Protein AF-A0A7S1QI92-F1 (afdb_monomer_lite)

pLDDT: mean 81.13, std 19.18, range [31.44, 97.94]

Radius of gyration: 25.74 Å; chains: 1; bounding box: 55×40×103 Å

Foldseek 3Di:
DDDDDDDDDDPDPDDQAFEEEEEQCPLPPPQQVCQLQVHAYAYEALDDDDNCPDPVNVVLLVLLVDPPDPSNVVSPVNDDPVCSNPPDGHHYHNDHQALDQADPVPHDPVVNVSSLRGQEYEYEENAVCQVRSLSNCLVNVHHYYYDYDYQPLVVPVVQKDFDDPVNVVVVCPPPPDDDDDDDDDDDDPPDPPDGDIDGQDDPVSVVRSSVVPDPDPPPSPPD

Organism: Neobodo designis (NCBI:txid312471)

Secondary structure (DSSP, 8-state):
-PPPPPPPPPPPPPPPPPPEEEET-TTTTTHHHHHHTT--EEEE-SS---GGGSHHHHHHHHHHT-TTSHHHHHHHHHS-GGGTTS----EEE-S---S-SS--TT--HHHHHHHHH-SEEEESS-TTTHHHHHHHHHHHT--EEE------TTT-TT-EEEPPTTTTTTSGGG--S--------------PPPPPEEE--SHHHHHHHHHTTSPPTT-----

Structure (mmCIF, N/CA/C/O backbone):
data_AF-A0A7S1QI92-F1
#
_entry.id   AF-A0A7S1QI92-F1
#
loop_
_atom_site.group_PDB
_atom_site.id
_atom_site.type_symbol
_atom_site.label_atom_id
_atom_site.label_alt_id
_atom_site.label_comp_id
_atom_site.label_asym_id
_atom_site.label_entity_id
_atom_site.label_seq_id
_atom_site.pdbx_PDB_ins_code
_atom_site.Cartn_x
_atom_site.Cartn_y
_atom_site.Cartn_z
_atom_site.occupancy
_atom_site.B_iso_or_equiv
_atom_site.auth_seq_id
_atom_site.auth_comp_id
_atom_site.auth_asym_id
_atom_site.auth_atom_id
_atom_site.pdbx_PDB_model_num
ATOM 1 N N . ARG A 1 1 ? -27.424 -24.484 -51.554 1.00 47.75 1 ARG A N 1
ATOM 2 C CA . ARG A 1 1 ? -27.417 -23.511 -50.436 1.00 47.75 1 ARG A CA 1
ATOM 3 C C . ARG A 1 1 ? -26.522 -24.098 -49.354 1.00 47.75 1 ARG A C 1
ATOM 5 O O . ARG A 1 1 ? -26.954 -25.034 -48.700 1.00 47.75 1 ARG A O 1
ATOM 12 N N . SER A 1 2 ? -25.271 -23.648 -49.260 1.00 45.84 2 SER A N 1
ATOM 13 C CA . SER A 1 2 ? -24.341 -24.097 -48.214 1.00 45.84 2 SER A CA 1
ATOM 14 C C . SER A 1 2 ? -24.576 -23.277 -46.949 1.00 45.84 2 SER A C 1
ATOM 16 O O . SER A 1 2 ? -24.688 -22.055 -47.032 1.00 45.84 2 SER A O 1
ATOM 18 N N . ALA A 1 3 ? -24.706 -23.950 -45.808 1.00 43.06 3 ALA A N 1
ATOM 19 C CA . ALA A 1 3 ? -24.794 -23.311 -44.500 1.00 43.06 3 ALA A CA 1
ATOM 20 C C . ALA A 1 3 ? -23.437 -22.687 -44.116 1.00 43.06 3 ALA A C 1
ATOM 22 O O . ALA A 1 3 ? -22.400 -23.238 -44.498 1.00 43.06 3 ALA A O 1
ATOM 23 N N . PRO A 1 4 ? -23.409 -21.562 -43.378 1.00 49.53 4 PRO A N 1
ATOM 24 C CA . PRO A 1 4 ? -22.160 -20.995 -42.893 1.00 49.53 4 PRO A CA 1
ATOM 25 C C . PRO A 1 4 ? -21.596 -21.855 -41.754 1.00 49.53 4 PRO A C 1
ATOM 27 O O . PRO A 1 4 ? -22.329 -22.311 -40.876 1.00 49.53 4 PRO A O 1
ATOM 30 N N . ALA A 1 5 ? -20.282 -22.078 -41.791 1.00 48.81 5 ALA A N 1
ATOM 31 C CA . ALA A 1 5 ? -19.542 -22.762 -40.742 1.00 48.81 5 ALA A CA 1
ATOM 32 C C . ALA A 1 5 ? -19.624 -21.963 -39.431 1.00 48.81 5 ALA A C 1
ATOM 34 O O . ALA A 1 5 ? -19.387 -20.754 -39.417 1.00 48.81 5 ALA A O 1
ATOM 35 N N . ALA A 1 6 ? -19.968 -22.647 -38.340 1.00 48.34 6 ALA A N 1
ATOM 36 C CA . ALA A 1 6 ? -19.979 -22.072 -37.004 1.00 48.34 6 ALA A CA 1
ATOM 37 C C . ALA A 1 6 ? -18.562 -21.612 -36.625 1.00 48.34 6 ALA A C 1
ATOM 39 O O . ALA A 1 6 ? -17.611 -22.393 -36.683 1.00 48.34 6 ALA A O 1
ATOM 40 N N . ALA A 1 7 ? -18.432 -20.337 -36.257 1.00 47.47 7 ALA A N 1
ATOM 41 C CA . ALA A 1 7 ? -17.199 -19.783 -35.721 1.00 47.47 7 ALA A CA 1
ATOM 42 C C . ALA A 1 7 ? -16.840 -20.507 -34.415 1.00 47.47 7 ALA A C 1
ATOM 44 O O . ALA A 1 7 ? -17.678 -20.643 -33.521 1.00 47.47 7 ALA A O 1
ATOM 45 N N . ALA A 1 8 ? -15.599 -20.985 -34.324 1.00 44.69 8 ALA A N 1
ATOM 46 C CA . ALA A 1 8 ? -15.059 -21.552 -33.097 1.00 44.69 8 ALA A CA 1
ATOM 47 C C . ALA A 1 8 ? -15.120 -20.508 -31.961 1.00 44.69 8 ALA A C 1
ATOM 49 O O . ALA A 1 8 ? -14.908 -19.320 -32.227 1.00 44.69 8 ALA A O 1
ATOM 50 N N . PRO A 1 9 ? -15.403 -20.915 -30.710 1.00 49.03 9 PRO A N 1
ATOM 51 C CA . PRO A 1 9 ? -15.434 -19.989 -29.587 1.00 49.03 9 PRO A CA 1
ATOM 52 C C . PRO A 1 9 ? -14.055 -19.343 -29.416 1.00 49.03 9 PRO A C 1
ATOM 54 O O . PRO A 1 9 ? -13.037 -20.036 -29.360 1.00 49.03 9 PRO A O 1
ATOM 57 N N . ALA A 1 10 ? -14.031 -18.009 -29.363 1.00 53.22 10 ALA A N 1
ATOM 58 C CA . ALA A 1 10 ? -12.833 -17.240 -29.066 1.00 53.22 10 ALA A CA 1
ATOM 59 C C . ALA A 1 10 ? -12.237 -17.732 -27.739 1.00 53.22 10 ALA A C 1
ATOM 61 O O . ALA A 1 10 ? -12.941 -17.815 -26.733 1.00 53.22 10 ALA A O 1
ATOM 62 N N . ALA A 1 11 ? -10.955 -18.094 -27.759 1.00 47.75 11 ALA A N 1
ATOM 63 C CA . ALA A 1 11 ? -10.231 -18.503 -26.567 1.00 47.75 11 ALA A CA 1
ATOM 64 C C . ALA A 1 11 ? -10.343 -17.405 -25.499 1.00 47.75 11 ALA A C 1
ATOM 66 O O . ALA A 1 11 ? -10.060 -16.239 -25.778 1.00 47.75 11 ALA A O 1
ATOM 67 N N . THR A 1 12 ? -10.768 -17.777 -24.291 1.00 43.66 12 THR A N 1
ATOM 68 C CA . THR A 1 12 ? -10.791 -16.879 -23.136 1.00 43.66 12 THR A CA 1
ATOM 69 C C . THR A 1 12 ? -9.396 -16.266 -22.968 1.00 43.66 12 THR A C 1
ATOM 71 O O . THR A 1 12 ? -8.421 -17.026 -22.924 1.00 43.66 12 THR A O 1
ATOM 74 N N . PRO A 1 13 ? -9.257 -14.928 -22.911 1.00 48.22 13 PRO A N 1
ATOM 75 C CA . PRO A 1 13 ? -7.958 -14.309 -22.688 1.00 48.22 13 PRO A CA 1
ATOM 76 C C . PRO A 1 13 ? -7.377 -14.802 -21.353 1.00 48.22 13 PRO A C 1
ATOM 78 O O . PRO A 1 13 ? -8.141 -15.087 -20.425 1.00 48.22 13 PRO A O 1
ATOM 81 N N . PRO A 1 14 ? -6.043 -14.934 -21.238 1.00 52.72 14 PRO A N 1
ATOM 82 C CA . PRO A 1 14 ? -5.426 -15.316 -19.976 1.00 52.72 14 PRO A CA 1
ATOM 83 C C . PRO A 1 14 ? -5.842 -14.324 -18.877 1.00 52.72 14 PRO A C 1
ATOM 85 O O . PRO A 1 14 ? -5.990 -13.133 -19.166 1.00 52.72 14 PRO A O 1
ATOM 88 N N . PRO A 1 15 ? -6.041 -14.788 -17.630 1.00 59.16 15 PRO A N 1
ATOM 89 C CA . PRO A 1 15 ? -6.427 -13.902 -16.541 1.00 59.16 15 PRO A CA 1
ATOM 90 C C . PRO A 1 15 ? -5.359 -12.819 -16.360 1.00 59.16 15 PRO A C 1
ATOM 92 O O . PRO A 1 15 ? -4.163 -13.115 -16.299 1.00 59.16 15 PRO A O 1
ATOM 95 N N . SER A 1 16 ? -5.788 -11.560 -16.294 1.00 78.62 16 SER A N 1
ATOM 96 C CA . SER A 1 16 ? -4.906 -10.451 -15.938 1.00 78.62 16 SER A CA 1
ATOM 97 C C . SER A 1 16 ? -4.378 -10.651 -14.517 1.00 78.62 16 SER A C 1
ATOM 99 O O . SER A 1 16 ? -5.115 -11.084 -13.632 1.00 78.62 16 SER A O 1
ATOM 101 N N . LEU A 1 17 ? -3.098 -10.341 -14.292 1.00 87.25 17 LEU A N 1
ATOM 102 C CA . LEU A 1 17 ? -2.527 -10.323 -12.943 1.00 87.25 17 LEU A CA 1
ATOM 103 C C . LEU A 1 17 ? -3.268 -9.300 -12.062 1.00 87.25 17 LEU A C 1
ATOM 105 O O . LEU A 1 17 ? -3.681 -8.263 -12.589 1.00 87.25 17 LEU A O 1
ATOM 109 N N . PRO A 1 18 ? -3.403 -9.558 -10.747 1.00 93.06 18 PRO A N 1
ATOM 110 C CA . PRO A 1 18 ? -4.126 -8.667 -9.847 1.00 93.06 18 PRO A CA 1
ATOM 111 C C . PRO A 1 18 ? -3.450 -7.296 -9.757 1.00 93.06 18 PRO A C 1
ATOM 113 O O . PRO A 1 18 ? -2.224 -7.209 -9.646 1.00 93.06 18 PRO A O 1
ATOM 116 N N . TYR A 1 19 ? -4.243 -6.228 -9.765 1.00 96.56 19 TYR A N 1
ATOM 117 C CA . TYR A 1 19 ? -3.777 -4.870 -9.518 1.00 96.56 19 TYR A CA 1
ATOM 118 C C . TYR A 1 19 ? -3.623 -4.614 -8.020 1.00 96.56 19 TYR A C 1
ATOM 120 O O . TYR A 1 19 ? -4.596 -4.645 -7.263 1.00 96.56 19 TYR A O 1
ATOM 128 N N . VAL A 1 20 ? -2.396 -4.315 -7.595 1.00 97.94 20 VAL A N 1
ATOM 129 C CA . VAL A 1 20 ? -2.065 -4.053 -6.190 1.00 97.94 20 VAL A CA 1
ATOM 130 C C . VAL A 1 20 ? -2.016 -2.551 -5.920 1.00 97.94 20 VAL A C 1
ATOM 132 O O . VAL A 1 20 ? -1.343 -1.800 -6.626 1.00 97.94 20 VAL A O 1
ATOM 135 N N . LEU A 1 21 ? -2.701 -2.106 -4.871 1.00 97.81 21 LEU A N 1
ATOM 136 C CA . LEU A 1 21 ? -2.607 -0.737 -4.373 1.00 97.81 21 LEU A CA 1
ATOM 137 C C . LEU A 1 21 ? -1.736 -0.710 -3.107 1.00 97.81 21 LEU A C 1
ATOM 139 O O . LEU A 1 21 ? -2.162 -1.174 -2.052 1.00 97.81 21 LEU A O 1
ATOM 143 N N . ASP A 1 22 ? -0.512 -0.199 -3.231 1.00 97.38 22 ASP A N 1
ATOM 144 C CA . ASP A 1 22 ? 0.498 -0.074 -2.173 1.00 97.38 22 ASP A CA 1
ATOM 145 C C . ASP A 1 22 ? 0.341 1.271 -1.446 1.00 97.38 22 ASP A C 1
ATOM 147 O O . ASP A 1 22 ? 0.794 2.327 -1.898 1.00 97.38 22 ASP A O 1
ATOM 151 N N . VAL A 1 23 ? -0.370 1.247 -0.324 1.00 96.81 23 VAL A N 1
ATOM 152 C CA . VAL A 1 23 ? -0.691 2.431 0.472 1.00 96.81 23 VAL A CA 1
ATOM 153 C C . VAL A 1 23 ? 0.436 2.731 1.457 1.00 96.81 23 VAL A C 1
ATOM 155 O O . VAL A 1 23 ? 0.916 1.850 2.171 1.00 96.81 23 VAL A O 1
ATOM 158 N N . ALA A 1 24 ? 0.822 4.007 1.521 1.00 95.06 24 ALA A N 1
ATOM 159 C CA . ALA A 1 24 ? 2.032 4.493 2.181 1.00 95.06 24 ALA A CA 1
ATOM 160 C C . ALA A 1 24 ? 3.318 3.848 1.619 1.00 95.06 24 ALA A C 1
ATOM 162 O O . ALA A 1 24 ? 4.296 3.641 2.340 1.00 95.06 24 ALA A O 1
ATOM 163 N N . GLY A 1 25 ? 3.319 3.534 0.317 1.00 94.38 25 GLY A N 1
ATOM 164 C CA . GLY A 1 25 ? 4.424 2.838 -0.355 1.00 94.38 25 GLY A CA 1
ATOM 165 C C . GLY A 1 25 ? 5.717 3.657 -0.471 1.00 94.38 25 GLY A C 1
ATOM 166 O O . GLY A 1 25 ? 6.793 3.104 -0.722 1.00 94.38 25 GLY A O 1
ATOM 167 N N . GLY A 1 26 ? 5.655 4.977 -0.261 1.00 93.69 26 GLY A N 1
ATOM 168 C CA . GLY A 1 26 ? 6.809 5.869 -0.195 1.00 93.69 26 GLY A CA 1
ATOM 169 C C . GLY A 1 26 ? 7.768 5.735 -1.373 1.00 93.69 26 GLY A C 1
ATOM 170 O O . GLY A 1 26 ? 7.439 6.028 -2.517 1.00 93.69 26 GLY A O 1
ATOM 171 N N . LYS A 1 27 ? 8.994 5.286 -1.085 1.00 94.88 27 LYS A N 1
ATOM 172 C CA . LYS A 1 27 ? 10.062 5.110 -2.084 1.00 94.88 27 LYS A CA 1
ATOM 173 C C . LYS A 1 27 ? 9.942 3.819 -2.912 1.00 94.88 27 LYS A C 1
ATOM 175 O O . LYS A 1 27 ? 10.862 3.512 -3.668 1.00 94.88 27 LYS A O 1
ATOM 180 N N . GLY A 1 28 ? 8.853 3.067 -2.756 1.00 94.88 28 GLY A N 1
ATOM 181 C CA . GLY A 1 28 ? 8.521 1.907 -3.579 1.00 94.88 28 GLY A CA 1
ATOM 182 C C . GLY A 1 28 ? 9.233 0.611 -3.201 1.00 94.88 28 GLY A C 1
ATOM 183 O O . GLY A 1 28 ? 9.472 -0.208 -4.082 1.00 94.88 28 GLY A O 1
ATOM 184 N N . ASP A 1 29 ? 9.554 0.391 -1.922 1.00 94.69 29 ASP A N 1
ATOM 185 C CA . ASP A 1 29 ? 10.181 -0.866 -1.468 1.00 94.69 29 ASP A CA 1
ATOM 186 C C . ASP A 1 29 ? 9.300 -2.106 -1.737 1.00 94.69 29 ASP A C 1
ATOM 188 O O . ASP A 1 29 ? 9.829 -3.210 -1.851 1.00 94.69 29 ASP A O 1
ATOM 192 N N . VAL A 1 30 ? 7.980 -1.926 -1.881 1.00 95.50 30 VAL A N 1
ATOM 193 C CA . VAL A 1 30 ? 7.021 -2.973 -2.274 1.00 95.50 30 VAL A CA 1
ATOM 194 C C . VAL A 1 30 ? 6.576 -2.791 -3.726 1.00 95.50 30 VAL A C 1
ATOM 196 O O . VAL A 1 30 ? 6.717 -3.717 -4.530 1.00 95.50 30 VAL A O 1
ATOM 199 N N . GLY A 1 31 ? 6.107 -1.593 -4.095 1.00 96.00 31 GLY A N 1
ATOM 200 C CA . GLY A 1 31 ? 5.627 -1.326 -5.451 1.00 96.00 31 GLY A CA 1
ATOM 201 C C . GLY A 1 31 ? 6.641 -1.614 -6.567 1.00 96.00 31 GLY A C 1
ATOM 202 O O . GLY A 1 31 ? 6.279 -2.226 -7.572 1.00 96.00 31 GLY A O 1
ATOM 203 N N . ILE A 1 32 ? 7.920 -1.240 -6.414 1.00 96.19 32 ILE A N 1
ATOM 204 C CA . ILE A 1 32 ? 8.938 -1.482 -7.456 1.00 96.19 32 ILE A CA 1
ATOM 205 C C . ILE A 1 32 ? 9.161 -2.989 -7.670 1.00 96.19 32 ILE A C 1
ATOM 207 O O . ILE A 1 32 ? 9.037 -3.434 -8.814 1.00 96.19 32 ILE A O 1
ATOM 211 N N . PRO A 1 33 ? 9.440 -3.811 -6.635 1.00 94.50 33 PRO A N 1
ATOM 212 C CA . PRO A 1 33 ? 9.549 -5.259 -6.813 1.00 94.50 33 PRO A CA 1
ATOM 213 C C . PRO A 1 33 ? 8.323 -5.918 -7.454 1.00 94.50 33 PRO A C 1
ATOM 215 O O . PRO A 1 33 ? 8.499 -6.815 -8.278 1.00 94.50 33 PRO A O 1
ATOM 218 N N . LEU A 1 34 ? 7.102 -5.470 -7.131 1.00 94.69 34 LEU A N 1
ATOM 219 C CA . LEU A 1 34 ? 5.877 -5.976 -7.763 1.00 94.69 34 LEU A CA 1
ATOM 220 C C . LEU A 1 34 ? 5.870 -5.698 -9.268 1.00 94.69 34 LEU A C 1
ATOM 222 O O . LEU A 1 34 ? 5.674 -6.617 -10.065 1.00 94.69 34 LEU A O 1
ATOM 226 N N . ARG A 1 35 ? 6.184 -4.462 -9.672 1.00 94.06 35 ARG A N 1
ATOM 227 C CA . ARG A 1 35 ? 6.289 -4.096 -11.093 1.00 94.06 35 ARG A CA 1
ATOM 228 C C . ARG A 1 35 ? 7.384 -4.875 -11.806 1.00 94.06 35 ARG A C 1
ATOM 230 O O . ARG A 1 35 ? 7.173 -5.325 -12.929 1.00 94.06 35 ARG A O 1
ATOM 237 N N . MET A 1 36 ? 8.518 -5.098 -11.142 1.00 91.19 36 MET A N 1
ATOM 238 C CA . MET A 1 36 ? 9.600 -5.927 -11.673 1.00 91.19 36 MET A CA 1
ATOM 239 C C . MET A 1 36 ? 9.221 -7.402 -11.841 1.00 91.19 36 MET A C 1
ATOM 241 O O . MET A 1 36 ? 9.838 -8.098 -12.641 1.00 91.19 36 MET A O 1
ATOM 245 N N . ALA A 1 37 ? 8.230 -7.882 -11.091 1.00 90.50 37 ALA A N 1
ATOM 246 C CA . ALA A 1 37 ? 7.663 -9.219 -11.227 1.00 90.50 37 ALA A CA 1
ATOM 247 C C . ALA A 1 37 ? 6.497 -9.278 -12.235 1.00 90.50 37 ALA A C 1
ATOM 249 O O . ALA A 1 37 ? 5.858 -10.319 -12.366 1.00 90.50 37 ALA A O 1
ATOM 250 N N . GLY A 1 38 ? 6.197 -8.174 -12.929 1.00 91.00 38 GLY A N 1
ATOM 251 C CA . GLY A 1 38 ? 5.089 -8.076 -13.880 1.00 91.00 38 GLY A CA 1
ATOM 252 C C . GLY A 1 38 ? 3.724 -7.811 -13.239 1.00 91.00 38 GLY A C 1
ATOM 253 O O . GLY A 1 38 ? 2.748 -7.638 -13.963 1.00 91.00 38 GLY A O 1
ATOM 254 N N . VAL A 1 39 ? 3.639 -7.714 -11.909 1.00 93.50 39 VAL A N 1
ATOM 255 C CA . VAL A 1 39 ? 2.388 -7.408 -11.206 1.00 93.50 39 VAL A CA 1
ATOM 256 C C . VAL A 1 39 ? 2.086 -5.913 -11.365 1.00 93.50 39 VAL A C 1
ATOM 258 O O . VAL A 1 39 ? 2.960 -5.081 -11.093 1.00 93.50 39 VAL A O 1
ATOM 261 N N . PRO A 1 40 ? 0.897 -5.526 -11.853 1.00 95.38 40 PRO A N 1
ATOM 262 C CA . PRO A 1 40 ? 0.521 -4.123 -11.946 1.00 95.38 40 PRO A CA 1
ATOM 263 C C . PRO A 1 40 ? 0.297 -3.546 -10.543 1.00 95.38 40 PRO A C 1
ATOM 265 O O . PRO A 1 40 ? -0.295 -4.184 -9.675 1.00 95.38 40 PRO A O 1
ATOM 268 N N . CYS A 1 41 ? 0.830 -2.349 -10.302 1.00 96.88 41 CYS A N 1
ATOM 269 C CA . CYS A 1 41 ? 0.865 -1.760 -8.970 1.00 96.88 41 CYS A CA 1
ATOM 270 C C . CYS A 1 41 ? 0.780 -0.237 -9.037 1.00 96.88 41 CYS A C 1
ATOM 272 O O . CYS A 1 41 ? 1.426 0.375 -9.891 1.00 96.88 41 CYS A O 1
ATOM 274 N N . GLY A 1 42 ? 0.058 0.353 -8.088 1.00 97.06 42 GLY A N 1
ATOM 275 C CA . GLY A 1 42 ? 0.072 1.786 -7.812 1.00 97.06 42 GLY A CA 1
ATOM 276 C C . GLY A 1 42 ? 0.477 2.074 -6.370 1.00 97.06 42 GLY A C 1
ATOM 277 O O . GLY A 1 42 ? 0.142 1.294 -5.487 1.00 97.06 42 GLY A O 1
ATOM 278 N N . ILE A 1 43 ? 1.187 3.175 -6.136 1.00 97.31 43 ILE A N 1
ATOM 279 C CA . ILE A 1 43 ? 1.587 3.665 -4.814 1.00 97.31 43 ILE A CA 1
ATOM 280 C C . ILE A 1 43 ? 0.715 4.858 -4.446 1.00 97.31 43 ILE A C 1
ATOM 282 O O . ILE A 1 43 ? 0.653 5.818 -5.208 1.00 97.31 43 ILE A O 1
ATOM 286 N N . VAL A 1 44 ? 0.099 4.823 -3.265 1.00 95.88 44 VAL A N 1
ATOM 287 C CA . VAL A 1 44 ? -0.603 5.978 -2.687 1.00 95.88 44 VAL A CA 1
ATOM 288 C C . VAL A 1 44 ? 0.205 6.501 -1.510 1.00 95.88 44 VAL A C 1
ATOM 290 O O . VAL A 1 44 ? 0.310 5.823 -0.490 1.00 95.88 44 VAL A O 1
ATOM 293 N N . ASP A 1 45 ? 0.807 7.678 -1.637 1.00 94.31 45 ASP A N 1
ATOM 294 C CA . ASP A 1 45 ? 1.579 8.307 -0.561 1.00 94.31 45 ASP A CA 1
ATOM 295 C C . ASP A 1 45 ? 1.579 9.829 -0.760 1.00 94.31 45 ASP A C 1
ATOM 297 O O . ASP A 1 45 ? 1.980 10.287 -1.828 1.00 94.31 45 ASP A O 1
ATOM 301 N N . PRO A 1 46 ? 1.201 10.641 0.244 1.00 92.25 46 PRO A N 1
ATOM 302 C CA . PRO A 1 46 ? 1.182 12.099 0.108 1.00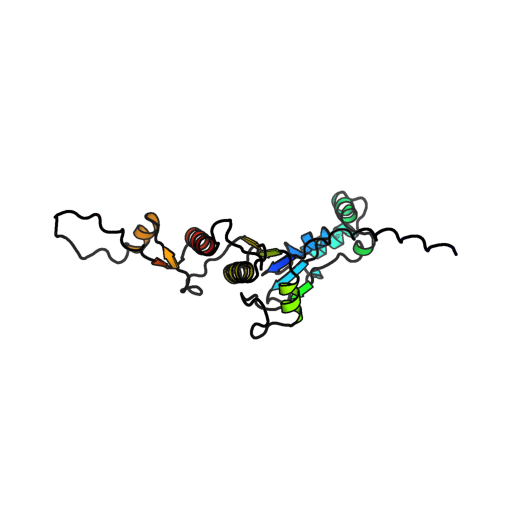 92.25 46 PRO A CA 1
ATOM 303 C C . PRO A 1 46 ? 2.578 12.700 -0.127 1.00 92.25 46 PRO A C 1
ATOM 305 O O . PRO A 1 46 ? 2.707 13.864 -0.511 1.00 92.25 46 PRO A O 1
ATOM 308 N N . ARG A 1 47 ? 3.654 11.941 0.124 1.00 89.56 47 ARG A N 1
ATOM 309 C CA . ARG A 1 47 ? 5.018 12.382 -0.159 1.00 89.56 47 ARG A CA 1
ATOM 310 C C . ARG A 1 47 ? 5.324 12.187 -1.635 1.00 89.56 47 ARG A C 1
ATOM 312 O O . ARG A 1 47 ? 5.396 11.069 -2.139 1.00 89.56 47 ARG A O 1
ATOM 319 N N . VAL A 1 48 ? 5.645 13.289 -2.299 1.00 82.12 48 VAL A N 1
ATOM 320 C CA . VAL A 1 48 ? 6.158 13.253 -3.668 1.00 82.12 48 VAL A CA 1
ATOM 321 C C . VAL A 1 48 ? 7.594 12.725 -3.652 1.00 82.12 48 VAL A C 1
ATOM 323 O O . VAL A 1 48 ? 8.515 13.397 -3.185 1.00 82.12 48 VAL A O 1
ATOM 326 N N . VAL A 1 49 ? 7.786 11.508 -4.164 1.00 89.19 49 VAL A N 1
ATOM 327 C CA . VAL A 1 49 ? 9.098 10.866 -4.308 1.00 89.19 49 VAL A CA 1
ATOM 328 C C . VAL A 1 49 ? 9.351 10.559 -5.779 1.00 89.19 49 VAL A C 1
ATOM 330 O O . VAL A 1 49 ? 8.578 9.847 -6.414 1.00 89.19 49 VAL A O 1
ATOM 333 N N . ASP A 1 50 ? 10.477 11.034 -6.316 1.00 93.62 50 ASP A N 1
ATOM 334 C CA . ASP A 1 50 ? 10.971 10.538 -7.600 1.00 93.62 50 ASP A CA 1
ATOM 335 C C . ASP A 1 50 ? 11.526 9.118 -7.415 1.00 93.62 50 ASP A C 1
ATOM 337 O O . ASP A 1 50 ? 12.645 8.916 -6.926 1.00 93.62 50 ASP A O 1
ATOM 341 N N . LEU A 1 51 ? 10.733 8.123 -7.819 1.00 94.69 51 LEU A N 1
ATOM 342 C CA . LEU A 1 51 ? 11.094 6.712 -7.708 1.00 94.69 51 LEU A CA 1
ATOM 343 C C . LEU A 1 51 ? 12.391 6.381 -8.458 1.00 94.69 51 LEU A C 1
ATOM 345 O O . LEU A 1 51 ? 13.161 5.545 -7.981 1.00 94.69 51 LEU A O 1
ATOM 349 N N . ARG A 1 52 ? 12.706 7.067 -9.567 1.00 93.81 52 ARG A N 1
ATOM 350 C CA . ARG A 1 52 ? 13.942 6.832 -10.341 1.00 93.81 52 ARG A CA 1
ATOM 351 C C . ARG A 1 52 ? 15.180 7.290 -9.585 1.00 93.81 52 ARG A C 1
ATOM 353 O O . ARG A 1 52 ? 16.247 6.688 -9.715 1.00 93.81 52 ARG A O 1
ATOM 360 N N . ALA A 1 53 ? 15.040 8.318 -8.753 1.00 94.44 53 ALA A N 1
ATOM 361 C CA . ALA A 1 53 ? 16.122 8.826 -7.923 1.00 94.44 53 ALA A CA 1
ATOM 362 C C . ALA A 1 53 ? 16.398 7.960 -6.680 1.00 94.44 53 ALA A C 1
ATOM 364 O O . ALA A 1 53 ? 17.429 8.158 -6.019 1.00 94.44 53 ALA A O 1
ATOM 365 N N . THR A 1 54 ? 15.530 6.994 -6.360 1.00 95.12 54 THR A N 1
ATOM 366 C CA . THR A 1 54 ? 15.688 6.131 -5.183 1.00 95.12 54 THR A CA 1
ATOM 367 C C . THR A 1 54 ? 16.920 5.231 -5.289 1.00 95.12 54 THR A C 1
ATOM 369 O O . THR A 1 54 ? 17.354 4.822 -6.369 1.00 95.12 54 THR A O 1
ATOM 372 N N . LYS A 1 55 ? 17.499 4.882 -4.133 1.00 95.56 55 LYS A N 1
ATOM 373 C CA . LYS A 1 55 ? 18.647 3.962 -4.060 1.00 95.56 55 LYS A CA 1
ATOM 374 C C . LYS A 1 55 ? 18.314 2.592 -4.659 1.00 95.56 55 LYS A C 1
ATOM 376 O O . LYS A 1 55 ? 19.169 1.994 -5.306 1.00 95.56 55 LYS A O 1
ATOM 381 N N . LEU A 1 56 ? 17.081 2.121 -4.462 1.00 94.44 56 LEU A N 1
ATOM 382 C CA . LEU A 1 56 ? 16.600 0.859 -5.016 1.00 94.44 56 LEU A CA 1
ATOM 383 C C . LEU A 1 56 ? 16.647 0.882 -6.549 1.00 94.44 56 LEU A C 1
ATOM 385 O O . LEU A 1 56 ? 17.320 0.040 -7.142 1.00 94.44 56 LEU A O 1
ATOM 389 N N . MET A 1 57 ? 16.032 1.886 -7.185 1.00 94.12 57 MET A N 1
ATOM 390 C CA . MET A 1 57 ? 16.035 1.997 -8.648 1.00 94.12 57 MET A CA 1
ATOM 391 C C . MET A 1 57 ? 17.428 2.206 -9.233 1.00 94.12 57 MET A C 1
ATOM 393 O O . MET A 1 57 ? 17.764 1.580 -10.237 1.00 94.12 57 MET A O 1
ATOM 397 N N . LYS A 1 58 ? 18.276 3.010 -8.582 1.00 95.38 58 LYS A N 1
ATOM 398 C CA . LYS A 1 58 ? 19.679 3.182 -8.993 1.00 95.38 58 LYS A CA 1
ATOM 399 C C . LYS A 1 58 ? 20.446 1.857 -8.982 1.00 95.38 58 LYS A C 1
ATOM 401 O O . LYS A 1 58 ? 21.185 1.574 -9.922 1.00 95.38 58 LYS A O 1
ATOM 406 N N . ASN A 1 59 ? 20.238 1.023 -7.962 1.00 94.94 59 ASN A N 1
ATOM 407 C CA . ASN A 1 59 ? 20.857 -0.301 -7.882 1.00 94.94 59 ASN A CA 1
ATOM 408 C C . ASN A 1 59 ? 20.326 -1.253 -8.964 1.00 94.94 59 ASN A C 1
ATOM 410 O O . ASN A 1 59 ? 21.109 -1.971 -9.585 1.00 94.94 59 ASN A O 1
ATOM 414 N N . ILE A 1 60 ? 19.014 -1.247 -9.213 1.00 94.50 60 ILE A N 1
ATOM 415 C CA . ILE A 1 60 ? 18.392 -2.053 -10.273 1.00 94.50 60 ILE A CA 1
ATOM 416 C C . ILE A 1 60 ? 18.972 -1.671 -11.639 1.00 94.50 60 ILE A C 1
ATOM 418 O O . ILE A 1 60 ? 19.475 -2.537 -12.354 1.00 94.50 60 ILE A O 1
ATOM 422 N N . ALA A 1 61 ? 18.980 -0.378 -11.972 1.00 93.88 61 ALA A N 1
ATOM 423 C CA . ALA A 1 61 ? 19.528 0.130 -13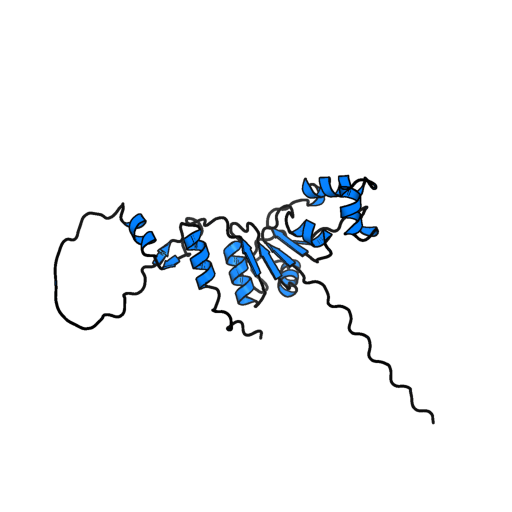.228 1.00 93.88 61 ALA A CA 1
ATOM 424 C C . ALA A 1 61 ? 21.022 -0.208 -13.387 1.00 93.88 61 ALA A C 1
ATOM 426 O O . ALA A 1 61 ? 21.471 -0.638 -14.454 1.00 93.88 61 ALA A O 1
ATOM 427 N N . PHE A 1 62 ? 21.797 -0.093 -12.304 1.00 94.81 62 PHE A N 1
ATOM 428 C CA . PHE A 1 62 ? 23.207 -0.477 -12.296 1.00 94.81 62 PHE A CA 1
ATOM 429 C C . PHE A 1 62 ? 23.414 -1.959 -12.634 1.00 94.81 62 PHE A C 1
ATOM 431 O O . PHE A 1 62 ? 24.301 -2.287 -13.417 1.00 94.81 62 PHE A O 1
ATOM 438 N N . HIS A 1 63 ? 22.599 -2.863 -12.090 1.00 94.94 63 HIS A N 1
ATOM 439 C CA . HIS A 1 63 ? 22.731 -4.288 -12.391 1.00 94.94 63 HIS A CA 1
ATOM 440 C C . HIS A 1 63 ? 22.202 -4.657 -13.783 1.00 94.94 63 HIS A C 1
ATOM 442 O O . HIS A 1 63 ? 22.825 -5.468 -14.466 1.00 94.94 63 HIS A O 1
ATOM 448 N N . LEU A 1 64 ? 21.112 -4.039 -14.247 1.00 93.19 64 LEU A N 1
ATOM 449 C CA . LEU A 1 64 ? 20.558 -4.288 -15.585 1.00 93.19 64 LEU A CA 1
ATOM 450 C C . LEU A 1 64 ? 21.490 -3.838 -16.721 1.00 93.19 64 LEU A C 1
ATOM 452 O O . LEU A 1 64 ? 21.517 -4.472 -17.784 1.00 93.19 64 LEU A O 1
ATOM 456 N N . SER A 1 65 ? 22.296 -2.798 -16.482 1.00 92.56 65 SER A N 1
ATOM 457 C CA . SER A 1 65 ? 23.319 -2.326 -17.427 1.00 92.56 65 SER A CA 1
ATOM 458 C C . SER A 1 65 ? 24.564 -3.225 -17.503 1.00 92.56 65 SER A C 1
ATOM 460 O O . SER A 1 65 ? 25.412 -3.016 -18.368 1.00 92.56 65 SER A O 1
ATOM 462 N N . ARG A 1 66 ? 24.680 -4.248 -16.640 1.00 91.81 66 ARG A N 1
ATOM 463 C CA . ARG A 1 66 ? 25.848 -5.144 -16.545 1.00 91.81 66 ARG A CA 1
ATOM 464 C C . ARG A 1 66 ? 25.455 -6.613 -16.762 1.00 91.81 66 ARG A C 1
ATOM 466 O O . ARG A 1 66 ? 25.432 -7.388 -15.796 1.00 91.81 66 ARG A O 1
ATOM 473 N N . PRO A 1 67 ? 25.149 -7.008 -18.014 1.00 86.25 67 PRO A N 1
ATOM 474 C CA . PRO A 1 67 ? 24.931 -8.414 -18.347 1.00 86.25 67 PRO A CA 1
ATOM 475 C C . PRO A 1 67 ? 26.173 -9.266 -18.059 1.00 86.25 67 PRO A C 1
ATOM 477 O O . PRO A 1 67 ? 27.296 -8.759 -18.059 1.00 86.25 67 PRO A O 1
ATOM 480 N N . GLY A 1 68 ? 25.968 -10.558 -17.805 1.00 91.06 68 GLY A N 1
ATOM 481 C CA . GLY A 1 68 ? 27.018 -11.513 -17.438 1.00 91.06 68 GLY A CA 1
ATOM 482 C C . GLY A 1 68 ? 27.365 -11.520 -15.946 1.00 91.06 68 GLY A C 1
ATOM 483 O O . GLY A 1 68 ? 28.268 -12.240 -15.520 1.00 91.06 68 GLY A O 1
ATOM 484 N N . THR A 1 69 ? 26.678 -10.713 -15.130 1.00 95.25 69 THR A N 1
ATOM 485 C CA . THR A 1 69 ? 26.768 -10.790 -13.667 1.00 95.25 69 THR A CA 1
ATOM 486 C C . THR A 1 69 ? 25.604 -11.604 -13.123 1.00 95.25 69 THR A C 1
ATOM 488 O O . THR A 1 69 ? 24.477 -11.447 -13.582 1.00 95.25 69 THR A O 1
ATOM 491 N N . LYS A 1 70 ? 25.834 -12.395 -12.065 1.00 95.38 70 LYS A N 1
ATOM 492 C CA . LYS A 1 70 ? 24.778 -13.211 -11.435 1.00 95.38 70 LYS A CA 1
ATOM 493 C C . LYS A 1 70 ? 23.507 -12.401 -11.136 1.00 95.38 70 LYS A C 1
ATOM 495 O O . LYS A 1 70 ? 22.406 -12.869 -11.403 1.00 95.38 70 LYS A O 1
ATOM 500 N N . THR A 1 71 ? 23.656 -11.190 -10.597 1.00 93.12 71 THR A N 1
ATOM 501 C CA . THR A 1 71 ? 22.520 -10.313 -10.275 1.00 93.12 71 THR A CA 1
ATOM 502 C C . THR A 1 71 ? 21.897 -9.687 -11.522 1.00 93.12 71 THR A C 1
ATOM 504 O O . THR A 1 71 ? 20.675 -9.671 -11.632 1.00 93.12 71 THR A O 1
ATOM 507 N N . GLY A 1 72 ? 22.704 -9.184 -12.462 1.00 93.56 72 GLY A N 1
ATOM 508 C CA . GLY A 1 72 ? 22.199 -8.577 -13.697 1.00 93.56 72 GLY A CA 1
ATOM 509 C C . GLY A 1 72 ? 21.418 -9.574 -14.549 1.00 93.56 72 GLY A C 1
ATOM 510 O O . GLY A 1 72 ? 20.301 -9.277 -14.969 1.00 93.56 72 GLY A O 1
ATOM 511 N N . ASP A 1 73 ? 21.950 -10.784 -14.712 1.00 94.00 73 ASP A N 1
ATOM 512 C CA . ASP A 1 73 ? 21.307 -11.858 -15.470 1.00 94.00 73 ASP A CA 1
ATOM 513 C C . ASP A 1 73 ? 20.020 -12.331 -14.783 1.00 94.00 73 ASP A C 1
ATOM 515 O O . ASP A 1 73 ? 19.001 -12.514 -15.446 1.00 94.00 73 ASP A O 1
ATOM 519 N N . ALA A 1 74 ? 20.014 -12.436 -13.448 1.00 92.38 74 ALA A N 1
ATOM 520 C CA . ALA A 1 74 ? 18.808 -12.776 -12.692 1.00 92.38 74 ALA A CA 1
ATOM 521 C C . ALA A 1 74 ? 17.700 -11.714 -12.816 1.00 92.38 74 ALA A C 1
ATOM 523 O O . ALA A 1 74 ? 16.524 -12.069 -12.859 1.00 92.38 74 ALA A O 1
ATOM 524 N N . LEU A 1 75 ? 18.044 -10.422 -12.868 1.00 92.12 75 LEU A N 1
ATOM 525 C CA . LEU A 1 75 ? 17.061 -9.349 -13.069 1.00 92.12 75 LEU A CA 1
ATOM 526 C C . LEU A 1 75 ? 16.552 -9.314 -14.513 1.00 92.12 75 LEU A C 1
ATOM 528 O O . LEU A 1 75 ? 15.348 -9.211 -14.727 1.00 92.12 75 LEU A O 1
ATOM 532 N N . ARG A 1 76 ? 17.444 -9.462 -15.498 1.00 91.81 76 ARG A N 1
ATOM 533 C CA . ARG A 1 76 ? 17.078 -9.544 -16.920 1.00 91.81 76 ARG A CA 1
ATOM 534 C C . ARG A 1 76 ? 16.187 -10.744 -17.223 1.00 91.81 76 ARG A C 1
ATOM 536 O O . ARG A 1 76 ? 15.285 -10.619 -18.036 1.00 91.81 76 ARG A O 1
ATOM 543 N N . ALA A 1 77 ? 16.393 -11.874 -16.547 1.00 91.56 77 ALA A N 1
ATOM 544 C CA . ALA A 1 77 ? 15.544 -13.056 -16.692 1.00 91.56 77 ALA A CA 1
ATOM 545 C C . ALA A 1 77 ? 14.108 -12.847 -16.172 1.00 91.56 77 ALA A C 1
ATOM 547 O O . ALA A 1 77 ? 13.202 -13.559 -16.593 1.00 91.56 77 ALA A O 1
ATOM 548 N N . LYS A 1 78 ? 13.891 -11.889 -15.259 1.00 88.69 78 LYS A N 1
ATOM 549 C CA . LYS A 1 78 ? 12.561 -11.555 -14.720 1.00 88.69 78 LYS A CA 1
ATOM 550 C C . LYS A 1 78 ? 11.805 -10.526 -15.557 1.00 88.69 78 LYS A C 1
ATOM 552 O O . LYS A 1 78 ? 10.601 -10.383 -15.381 1.00 88.69 78 LYS A O 1
ATOM 557 N N . LEU A 1 79 ? 12.505 -9.797 -16.424 1.00 88.31 79 LEU A N 1
ATOM 558 C CA . LEU A 1 79 ? 11.955 -8.667 -17.159 1.00 88.31 79 LEU A CA 1
ATOM 559 C C . LEU A 1 79 ? 11.945 -8.930 -18.669 1.00 88.31 79 LEU A C 1
ATOM 561 O O . LEU A 1 79 ? 12.947 -9.401 -19.213 1.00 88.31 79 LEU A O 1
ATOM 565 N N . PRO A 1 80 ? 10.873 -8.538 -19.370 1.00 88.62 80 PRO A N 1
ATOM 566 C CA . PRO A 1 80 ? 10.894 -8.398 -20.820 1.00 88.62 80 PRO A CA 1
ATOM 567 C C . PRO A 1 80 ? 12.075 -7.526 -21.306 1.00 88.62 80 PRO A C 1
ATOM 569 O O . PRO A 1 80 ? 12.440 -6.571 -20.609 1.00 88.62 80 PRO A O 1
ATOM 572 N N . PRO A 1 81 ? 12.692 -7.821 -22.470 1.00 88.56 81 PRO A N 1
ATOM 573 C CA . PRO A 1 81 ? 13.850 -7.079 -22.985 1.00 88.56 81 PRO A CA 1
ATOM 574 C C . PRO A 1 81 ? 13.650 -5.562 -23.093 1.00 88.56 81 PRO A C 1
ATOM 576 O O . PRO A 1 81 ? 14.575 -4.796 -22.820 1.00 88.56 81 PRO A O 1
ATOM 579 N N . GLU A 1 82 ? 12.441 -5.114 -23.430 1.00 89.12 82 GLU A N 1
ATOM 580 C CA . GLU A 1 82 ? 12.057 -3.701 -23.497 1.00 89.12 82 GLU A CA 1
ATOM 581 C C . GLU A 1 82 ? 12.213 -2.975 -22.151 1.00 89.12 82 GLU A C 1
ATOM 583 O O . GLU A 1 82 ? 12.489 -1.778 -22.114 1.00 89.12 82 GLU A O 1
ATOM 588 N N . HIS A 1 83 ? 12.129 -3.708 -21.040 1.00 90.62 83 HIS A N 1
ATOM 589 C CA . HIS A 1 83 ? 12.268 -3.179 -19.688 1.00 90.62 83 HIS A CA 1
ATOM 590 C C . HIS A 1 83 ? 13.705 -3.222 -19.152 1.00 90.62 83 HIS A C 1
ATOM 592 O O . HIS A 1 83 ? 13.961 -2.799 -18.025 1.00 90.62 83 HIS A O 1
ATOM 598 N N . HIS A 1 84 ? 14.671 -3.726 -19.929 1.00 90.19 84 HIS A N 1
ATOM 599 C CA . HIS A 1 84 ? 16.072 -3.788 -19.487 1.00 90.19 84 HIS A CA 1
ATOM 600 C C . HIS A 1 84 ? 16.736 -2.409 -19.491 1.00 90.19 84 HIS A C 1
ATOM 602 O O . HIS A 1 84 ? 17.581 -2.143 -18.637 1.00 90.19 84 HIS A O 1
ATOM 608 N N . ALA A 1 85 ? 16.368 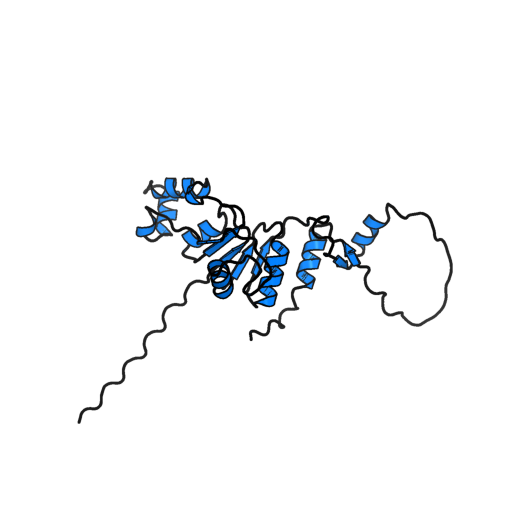-1.548 -20.444 1.00 89.00 85 ALA A N 1
ATOM 609 C CA . ALA A 1 85 ? 16.849 -0.168 -20.517 1.00 89.00 85 ALA A CA 1
ATOM 610 C C . ALA A 1 85 ? 16.050 0.755 -19.588 1.00 89.00 85 ALA A C 1
ATOM 612 O O . ALA A 1 85 ? 16.624 1.609 -18.913 1.00 89.00 85 ALA A O 1
ATOM 613 N N . GLU A 1 86 ? 14.735 0.548 -19.529 1.00 90.31 86 GLU A N 1
ATOM 614 C CA . GLU A 1 86 ? 13.827 1.328 -18.702 1.00 90.31 86 GLU A CA 1
ATOM 615 C C . GLU A 1 86 ? 12.893 0.403 -17.909 1.00 90.31 86 GLU A C 1
ATOM 617 O O . GLU A 1 86 ? 11.869 -0.058 -18.426 1.00 90.31 86 GLU A O 1
ATOM 622 N N . PRO A 1 87 ? 13.242 0.097 -16.648 1.00 91.31 87 PRO A N 1
ATOM 623 C CA . PRO A 1 87 ? 12.433 -0.792 -15.833 1.00 91.31 87 PRO A CA 1
ATOM 624 C C . PRO A 1 87 ? 11.079 -0.155 -15.502 1.00 91.31 87 PRO A C 1
ATOM 626 O O . PRO A 1 87 ? 11.012 1.059 -15.273 1.00 91.31 87 PRO A O 1
ATOM 629 N N . PRO A 1 88 ? 10.005 -0.956 -15.425 1.00 92.94 88 PRO A N 1
ATOM 630 C CA . PRO A 1 88 ? 8.677 -0.447 -15.137 1.00 92.94 88 PRO A CA 1
ATOM 631 C C . PRO A 1 88 ? 8.610 0.121 -13.718 1.00 92.94 88 PRO A C 1
ATOM 633 O O . PRO A 1 88 ? 9.157 -0.454 -12.775 1.00 92.94 88 PRO A O 1
ATOM 636 N N . LEU A 1 89 ? 7.877 1.222 -13.567 1.00 95.31 89 LEU A N 1
ATOM 637 C CA . LEU A 1 89 ? 7.569 1.824 -12.274 1.00 95.31 89 LEU A CA 1
ATOM 638 C C . LEU A 1 89 ? 6.082 1.665 -11.929 1.00 95.31 89 LEU A C 1
ATOM 640 O O . LEU A 1 89 ? 5.270 1.393 -12.822 1.00 95.31 89 LEU A O 1
ATOM 644 N N . PRO A 1 90 ? 5.729 1.779 -10.639 1.00 95.69 90 PRO A N 1
ATOM 645 C CA . PRO A 1 90 ? 4.343 1.897 -10.208 1.00 95.69 90 PRO A CA 1
ATOM 646 C C . PRO A 1 90 ? 3.727 3.219 -10.665 1.00 95.69 90 PRO A C 1
ATOM 648 O O . PRO A 1 90 ? 4.437 4.220 -10.788 1.00 95.69 90 PRO A O 1
ATOM 651 N N . ASP A 1 91 ? 2.405 3.227 -10.832 1.00 95.50 91 ASP A N 1
ATOM 652 C CA . ASP A 1 91 ? 1.639 4.478 -10.844 1.00 95.50 91 ASP A CA 1
ATOM 653 C C . ASP A 1 91 ? 1.790 5.160 -9.470 1.00 95.50 91 ASP A C 1
ATOM 655 O O . ASP A 1 91 ? 1.894 4.469 -8.456 1.00 95.50 91 ASP A O 1
ATOM 659 N N . VAL A 1 92 ? 1.821 6.494 -9.405 1.00 95.75 92 VAL A N 1
ATOM 660 C CA . VAL A 1 92 ? 1.973 7.233 -8.137 1.00 95.75 92 VAL A CA 1
ATOM 661 C C . VAL A 1 92 ? 0.802 8.187 -7.944 1.00 95.75 92 VAL A C 1
ATOM 663 O O . VAL A 1 92 ? 0.519 9.013 -8.810 1.00 95.75 92 VAL A O 1
ATOM 666 N N . TYR A 1 93 ? 0.170 8.078 -6.782 1.00 95.38 93 TYR A N 1
ATOM 667 C CA . TYR A 1 93 ? -0.968 8.864 -6.327 1.00 95.38 93 TYR A CA 1
ATOM 668 C C . TYR A 1 93 ? -0.518 9.686 -5.101 1.00 95.38 93 TYR A C 1
ATOM 670 O O . TYR A 1 93 ? -0.383 9.122 -4.008 1.00 95.38 93 TYR A O 1
ATOM 678 N N . PRO A 1 94 ? -0.193 10.986 -5.272 1.00 94.19 94 PRO A N 1
ATOM 679 C CA . PRO A 1 94 ? 0.356 11.852 -4.229 1.00 94.19 94 PRO A CA 1
ATOM 680 C C . PRO A 1 94 ? -0.702 12.374 -3.235 1.00 94.19 94 PRO A C 1
ATOM 682 O O . PRO A 1 94 ? -0.688 13.547 -2.858 1.00 94.19 94 PRO A O 1
ATOM 685 N N . GLU A 1 95 ? -1.639 11.528 -2.812 1.00 92.38 95 GLU A N 1
ATOM 686 C CA . GLU A 1 95 ? -2.751 11.890 -1.934 1.00 92.38 95 GLU A CA 1
ATOM 687 C C . GLU A 1 95 ? -2.728 11.117 -0.611 1.00 92.38 95 GLU A C 1
ATOM 689 O O . GLU A 1 95 ? -2.129 10.048 -0.466 1.00 92.38 95 GLU A O 1
ATOM 694 N N . TRP A 1 96 ? -3.433 11.656 0.384 1.00 92.38 96 TRP A N 1
ATOM 695 C CA . TRP A 1 96 ? -3.722 10.929 1.613 1.00 92.38 96 TRP A CA 1
ATOM 696 C C . TRP A 1 96 ? -4.725 9.811 1.342 1.00 92.38 96 TRP A C 1
ATOM 698 O O . TRP A 1 96 ? -5.796 10.039 0.782 1.00 92.38 96 TRP A O 1
ATOM 708 N N . PHE A 1 97 ? -4.405 8.600 1.792 1.00 93.38 97 PHE A N 1
ATOM 709 C CA . PHE A 1 97 ? -5.326 7.481 1.670 1.00 93.38 97 PHE A CA 1
ATOM 710 C C . PHE A 1 97 ? -6.421 7.557 2.739 1.00 93.38 97 PHE A C 1
ATOM 712 O O . PHE A 1 97 ? -6.139 7.578 3.938 1.00 93.38 97 PHE A O 1
ATOM 719 N N . THR A 1 98 ? -7.676 7.563 2.300 1.00 92.81 98 THR A N 1
ATOM 720 C CA . THR A 1 98 ? -8.861 7.584 3.166 1.00 92.81 98 THR A CA 1
ATOM 721 C C . THR A 1 98 ? -9.701 6.324 2.980 1.00 92.81 98 THR A C 1
ATOM 723 O O . THR A 1 98 ? -9.641 5.679 1.930 1.00 92.81 98 THR A O 1
ATOM 726 N N . ALA A 1 99 ? -10.532 6.015 3.980 1.00 90.62 99 ALA A N 1
ATOM 727 C CA . ALA A 1 99 ? -11.467 4.891 3.947 1.00 90.62 99 ALA A CA 1
ATOM 728 C C . ALA A 1 99 ? -12.597 5.046 2.906 1.00 90.62 99 ALA A C 1
ATOM 730 O O . ALA A 1 99 ? -13.336 4.096 2.660 1.00 90.62 99 ALA A O 1
ATOM 731 N N . ALA A 1 100 ? -12.752 6.235 2.307 1.00 86.44 100 ALA A N 1
ATOM 732 C CA . ALA A 1 100 ? -13.789 6.496 1.318 1.00 86.44 100 ALA A CA 1
ATOM 733 C C . ALA A 1 100 ? -13.626 5.562 0.111 1.00 86.44 100 ALA A C 1
ATOM 735 O O . ALA A 1 100 ? -12.542 5.462 -0.474 1.00 86.44 100 ALA A O 1
ATOM 736 N N . THR A 1 101 ? -14.714 4.880 -0.244 1.00 81.25 101 THR A N 1
ATOM 737 C CA . THR A 1 101 ? -14.750 3.919 -1.352 1.00 81.25 101 THR A CA 1
ATOM 738 C C . THR A 1 101 ? -14.913 4.600 -2.710 1.00 81.25 101 THR A C 1
ATOM 740 O O . THR A 1 101 ? -14.521 4.032 -3.726 1.00 81.25 101 THR A O 1
ATOM 743 N N . ALA A 1 102 ? -15.427 5.833 -2.726 1.00 71.88 102 ALA A N 1
ATOM 744 C CA . ALA A 1 102 ? -15.462 6.706 -3.891 1.00 71.88 102 ALA A CA 1
ATOM 745 C C . ALA A 1 102 ? -15.558 8.183 -3.478 1.00 71.88 102 ALA A C 1
ATOM 747 O O . ALA A 1 102 ? -16.344 8.525 -2.593 1.00 71.88 102 ALA A O 1
ATOM 748 N N . GLY A 1 103 ? -14.821 9.055 -4.172 1.00 60.84 103 GLY A N 1
ATOM 749 C CA . GLY A 1 103 ? -15.101 10.492 -4.227 1.00 60.84 103 GLY A CA 1
ATOM 750 C C . GLY A 1 103 ? -14.933 11.219 -2.896 1.00 60.84 103 GLY A C 1
ATOM 751 O O . GLY A 1 103 ? -15.718 12.114 -2.587 1.00 60.84 103 GLY A O 1
ATOM 752 N N . GLY A 1 104 ? -13.938 10.827 -2.094 1.00 65.19 104 GLY A N 1
ATOM 753 C CA . GLY A 1 104 ? -13.604 11.559 -0.872 1.00 65.19 104 GLY A CA 1
ATOM 754 C C . GLY A 1 104 ? -13.226 13.019 -1.164 1.00 65.19 104 GLY A C 1
ATOM 755 O O . GLY A 1 104 ? -12.724 13.335 -2.243 1.00 65.19 104 GLY A O 1
ATOM 756 N N . GLU A 1 105 ? -13.440 13.923 -0.204 1.00 65.12 105 GLU A N 1
ATOM 757 C CA . GLU A 1 105 ? -13.008 15.320 -0.345 1.00 65.12 105 GLU A CA 1
ATOM 758 C C . GLU A 1 105 ? -11.493 15.386 -0.619 1.00 65.12 105 GLU A C 1
ATOM 760 O O . GLU A 1 105 ? -10.684 14.921 0.183 1.00 65.12 105 GLU A O 1
ATOM 765 N N . GLY A 1 106 ? -11.109 15.947 -1.772 1.00 72.69 106 GLY A N 1
ATOM 766 C CA . GLY A 1 106 ? -9.707 16.054 -2.197 1.00 72.69 106 GLY A CA 1
ATOM 767 C C . GLY A 1 106 ? -9.128 14.818 -2.899 1.00 72.69 106 GLY A C 1
ATOM 768 O O . GLY A 1 106 ? -7.938 14.816 -3.205 1.00 72.69 106 GLY A O 1
ATOM 769 N N . GLU A 1 107 ? -9.931 13.789 -3.179 1.00 84.62 107 GLU A N 1
ATOM 770 C CA . GLU A 1 107 ? -9.505 12.613 -3.946 1.00 84.62 107 GLU A CA 1
ATOM 771 C C . GLU A 1 107 ? -9.528 12.888 -5.459 1.00 84.62 107 GLU A C 1
ATOM 773 O O . GLU A 1 107 ? -10.514 13.394 -5.999 1.00 84.62 107 GLU A O 1
ATOM 778 N N . SER A 1 108 ? -8.447 12.537 -6.163 1.00 89.75 108 SER A N 1
ATOM 779 C CA . SER A 1 108 ? -8.408 12.630 -7.623 1.00 89.75 108 SER A CA 1
ATOM 780 C C . SER A 1 108 ? -9.208 11.507 -8.285 1.00 89.75 108 SER A C 1
ATOM 782 O O . SER A 1 108 ? -9.286 10.384 -7.783 1.00 89.75 108 SER A O 1
ATOM 784 N N . GLU A 1 109 ? -9.739 11.774 -9.480 1.00 90.56 109 GLU A N 1
ATOM 785 C CA . GLU A 1 109 ? -10.402 10.752 -10.302 1.00 90.56 109 GLU A CA 1
ATOM 786 C C . GLU A 1 109 ? -9.468 9.566 -10.604 1.00 90.56 109 GLU A C 1
ATOM 788 O O . GLU A 1 109 ? -9.902 8.417 -10.653 1.00 90.56 109 GLU A O 1
ATOM 793 N N . ALA A 1 110 ? -8.162 9.827 -10.729 1.00 92.62 110 ALA A N 1
ATOM 794 C CA . ALA A 1 110 ? -7.155 8.797 -10.946 1.00 92.62 110 ALA A CA 1
ATOM 795 C C . ALA A 1 110 ? -7.019 7.852 -9.740 1.00 92.62 110 ALA A C 1
ATOM 797 O O . ALA A 1 110 ? -6.968 6.633 -9.928 1.00 92.62 110 ALA A O 1
ATOM 798 N N . LEU A 1 111 ? -6.993 8.388 -8.514 1.00 93.12 111 LEU A N 1
ATOM 799 C CA . LEU A 1 111 ? -6.960 7.576 -7.296 1.00 93.12 111 LEU A CA 1
ATOM 800 C C . LEU A 1 111 ? -8.285 6.834 -7.081 1.00 93.12 111 LEU A C 1
ATOM 802 O O . LEU A 1 111 ? -8.268 5.646 -6.756 1.00 93.12 111 LEU A O 1
ATOM 806 N N . ALA A 1 112 ? -9.424 7.483 -7.331 1.00 93.00 112 ALA A N 1
ATOM 807 C CA . ALA A 1 112 ? -10.732 6.834 -7.265 1.00 93.00 112 ALA A CA 1
ATOM 808 C C . ALA A 1 112 ? -10.821 5.647 -8.246 1.00 93.00 112 ALA A C 1
ATOM 810 O O . ALA A 1 112 ? -11.226 4.546 -7.867 1.00 93.00 112 ALA A O 1
ATOM 811 N N . ALA A 1 113 ? -10.350 5.822 -9.485 1.00 93.25 113 ALA A N 1
ATOM 812 C CA . ALA A 1 113 ? -10.269 4.745 -10.468 1.00 93.25 113 ALA A CA 1
ATOM 813 C C . ALA A 1 113 ? -9.304 3.627 -10.031 1.00 93.25 113 ALA A C 1
ATOM 815 O O . ALA A 1 113 ? -9.588 2.446 -10.243 1.00 93.25 113 ALA A O 1
ATOM 816 N N . ALA A 1 114 ? -8.180 3.974 -9.394 1.00 94.94 114 ALA A N 1
ATOM 817 C CA . ALA A 1 114 ? -7.229 3.004 -8.857 1.00 94.94 114 ALA A CA 1
ATOM 818 C C . ALA A 1 114 ? -7.823 2.170 -7.711 1.00 94.94 114 ALA A C 1
ATOM 820 O O . ALA A 1 114 ? -7.641 0.954 -7.687 1.00 94.94 114 ALA A O 1
ATOM 821 N N . LYS A 1 115 ? -8.566 2.805 -6.798 1.00 94.81 115 LYS A N 1
ATOM 822 C CA . LYS A 1 115 ? -9.316 2.141 -5.722 1.00 94.81 115 LYS A CA 1
ATOM 823 C C . LYS A 1 115 ? -10.415 1.229 -6.265 1.00 94.81 115 LYS A C 1
ATOM 825 O O . LYS A 1 115 ? -10.566 0.105 -5.797 1.00 94.81 115 LYS A O 1
ATOM 830 N N . ALA A 1 116 ? -11.153 1.677 -7.279 1.00 93.56 116 ALA A N 1
ATOM 831 C CA . ALA A 1 116 ? -12.207 0.875 -7.892 1.00 93.56 116 ALA A CA 1
ATOM 832 C C . ALA A 1 116 ? -11.644 -0.384 -8.576 1.00 93.56 116 ALA A C 1
ATOM 834 O O . ALA A 1 116 ? -12.172 -1.486 -8.392 1.00 93.56 116 ALA A O 1
ATOM 835 N N . ARG A 1 117 ? -10.541 -0.236 -9.326 1.00 93.88 117 ARG A N 1
ATOM 836 C CA . ARG A 1 117 ? -9.942 -1.319 -10.123 1.00 93.88 117 ARG A CA 1
ATOM 837 C C . ARG A 1 117 ? -9.018 -2.259 -9.349 1.00 93.88 117 ARG A C 1
ATOM 839 O O . ARG A 1 117 ? -8.613 -3.260 -9.922 1.00 93.88 117 ARG A O 1
ATOM 846 N N . CYS A 1 118 ? -8.612 -1.932 -8.119 1.00 95.81 118 CYS A N 1
ATOM 847 C CA . CYS A 1 118 ? -7.637 -2.760 -7.409 1.00 95.81 118 CYS A CA 1
ATOM 848 C C . CYS A 1 118 ? -8.208 -4.116 -7.004 1.00 95.81 118 CYS A C 1
ATOM 850 O O . CYS A 1 118 ? -9.385 -4.231 -6.694 1.00 95.81 118 CYS A O 1
ATOM 852 N N . ASP A 1 119 ? -7.367 -5.140 -6.975 1.00 96.19 119 ASP A N 1
ATOM 853 C CA . ASP A 1 119 ? -7.739 -6.487 -6.532 1.00 96.19 119 ASP A CA 1
ATOM 854 C C . ASP A 1 119 ? -7.226 -6.777 -5.116 1.00 96.19 119 ASP A C 1
ATOM 856 O O . ASP A 1 119 ? -7.705 -7.686 -4.442 1.00 96.19 119 ASP A O 1
ATOM 860 N N . LEU A 1 120 ? -6.241 -5.999 -4.658 1.00 96.06 120 LEU A N 1
ATOM 861 C CA . LEU A 1 120 ? -5.617 -6.129 -3.348 1.00 96.06 120 LEU A CA 1
ATOM 862 C C . LEU A 1 120 ? -5.106 -4.768 -2.872 1.00 96.06 120 LEU A C 1
ATOM 864 O O . LEU A 1 120 ? -4.452 -4.045 -3.628 1.00 96.06 120 LEU A O 1
ATOM 868 N N . VAL A 1 121 ? -5.334 -4.458 -1.597 1.00 97.38 121 VAL A N 1
ATOM 869 C CA . VAL A 1 121 ? -4.720 -3.304 -0.927 1.00 97.38 121 VAL A CA 1
ATOM 870 C C . VAL A 1 121 ? -3.637 -3.774 0.034 1.00 97.38 121 VAL A C 1
ATOM 872 O O . VAL A 1 121 ? -3.848 -4.675 0.843 1.00 97.38 121 VAL A O 1
ATOM 875 N N . VAL A 1 122 ? -2.462 -3.163 -0.038 1.00 97.19 122 VAL A N 1
ATOM 876 C CA . VAL A 1 122 ? -1.311 -3.516 0.794 1.00 97.19 122 VAL A CA 1
ATOM 877 C C . VAL A 1 122 ? -0.822 -2.287 1.549 1.00 97.19 122 VAL A C 1
ATOM 879 O O . VAL A 1 122 ? -0.841 -1.186 1.014 1.00 97.19 122 VAL A O 1
ATOM 882 N N . GLY A 1 123 ? -0.354 -2.474 2.784 1.00 95.56 123 GLY A N 1
ATOM 8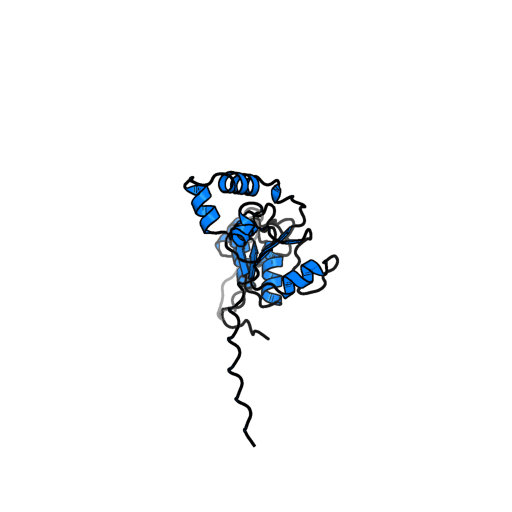83 C CA . GLY A 1 123 ? 0.409 -1.455 3.504 1.00 95.56 123 GLY A CA 1
ATOM 884 C C . GLY A 1 123 ? 1.443 -2.084 4.433 1.00 95.56 123 GLY A C 1
ATOM 885 O O . GLY A 1 123 ? 1.089 -2.712 5.429 1.00 95.56 123 GLY A O 1
ATOM 886 N N . MET A 1 124 ? 2.730 -1.921 4.117 1.00 89.75 124 MET A N 1
ATOM 887 C CA . MET A 1 124 ? 3.841 -2.617 4.797 1.00 89.75 124 MET A CA 1
ATOM 888 C C . MET A 1 124 ? 4.642 -1.739 5.772 1.00 89.75 124 MET A C 1
ATOM 890 O O . MET A 1 124 ? 5.708 -2.144 6.216 1.00 89.75 124 MET A O 1
ATOM 894 N N . HIS A 1 125 ? 4.145 -0.546 6.095 1.00 83.94 125 HIS A N 1
ATOM 895 C CA . HIS A 1 125 ? 4.458 0.250 7.292 1.00 83.94 125 HIS A CA 1
ATOM 896 C C . HIS A 1 125 ? 3.522 1.476 7.307 1.00 83.94 125 HIS A C 1
ATOM 898 O O . HIS A 1 125 ? 3.989 2.614 7.235 1.00 83.94 125 HIS A O 1
ATOM 904 N N . PRO A 1 126 ? 2.191 1.286 7.241 1.00 79.81 126 PRO A N 1
ATOM 905 C CA . PRO A 1 126 ? 1.296 2.361 6.855 1.00 79.81 126 PRO A CA 1
ATOM 906 C C . PRO A 1 126 ? 0.922 3.203 8.076 1.00 79.81 126 PRO A C 1
ATOM 908 O O . PRO A 1 126 ? -0.228 3.175 8.496 1.00 79.81 126 PRO A O 1
ATOM 911 N N . ASP A 1 127 ? 1.890 3.924 8.648 1.00 83.00 127 ASP A N 1
ATOM 912 C CA . ASP A 1 127 ? 1.801 4.769 9.851 1.00 83.00 127 ASP A CA 1
ATOM 913 C C . ASP A 1 127 ? 0.366 5.193 10.221 1.00 83.00 127 ASP A C 1
ATOM 915 O O . ASP A 1 127 ? -0.327 4.516 10.981 1.00 83.00 127 ASP A O 1
ATOM 919 N N . GLN A 1 128 ? -0.112 6.300 9.651 1.00 86.00 128 GLN A N 1
ATOM 920 C CA . GLN A 1 128 ? -1.463 6.815 9.884 1.00 86.00 128 GLN A CA 1
ATOM 921 C C . GLN A 1 128 ? -2.520 6.151 8.984 1.00 86.00 128 GLN A C 1
ATOM 923 O O . GLN A 1 128 ? -3.713 6.271 9.250 1.00 86.00 128 GLN A O 1
ATOM 928 N N . ALA A 1 129 ? -2.097 5.425 7.946 1.00 90.75 129 ALA A N 1
ATOM 929 C CA . ALA A 1 129 ? -2.978 4.827 6.943 1.00 90.75 129 ALA A CA 1
ATOM 930 C C . ALA A 1 129 ? -3.450 3.402 7.291 1.00 90.75 129 ALA A C 1
ATOM 932 O O . ALA A 1 129 ? -4.314 2.874 6.601 1.00 90.75 129 ALA A O 1
ATOM 933 N N . THR A 1 130 ? -2.940 2.787 8.364 1.00 93.50 130 THR A N 1
ATOM 934 C CA . THR A 1 130 ? -3.258 1.396 8.735 1.00 93.50 130 THR A CA 1
ATOM 935 C C . THR A 1 130 ? -4.763 1.184 8.881 1.00 93.50 130 THR A C 1
ATOM 937 O O . THR A 1 130 ? -5.326 0.293 8.257 1.00 93.50 130 THR A O 1
ATOM 940 N N . GLU A 1 131 ? -5.423 2.009 9.696 1.00 92.38 131 GLU A N 1
ATOM 941 C CA . GLU A 1 131 ? -6.869 1.913 9.905 1.00 92.38 131 GLU A CA 1
ATOM 942 C C . GLU A 1 131 ? -7.666 2.286 8.640 1.00 92.38 131 GLU A C 1
ATOM 944 O O . GLU A 1 131 ? -8.509 1.483 8.251 1.00 92.38 131 GLU A O 1
ATOM 949 N N . PRO A 1 132 ? -7.362 3.392 7.927 1.00 93.81 132 PRO A N 1
ATOM 950 C CA . PRO A 1 132 ? -7.972 3.683 6.629 1.00 93.81 132 PRO A CA 1
ATOM 951 C C . PRO A 1 132 ? -7.902 2.544 5.603 1.00 93.81 132 PRO A C 1
ATOM 953 O O . PRO A 1 132 ? -8.877 2.332 4.887 1.00 93.81 132 PRO A O 1
ATOM 956 N N . ILE A 1 133 ? -6.789 1.801 5.529 1.00 95.38 133 ILE A N 1
ATOM 957 C CA . ILE A 1 133 ? -6.658 0.631 4.643 1.00 95.38 133 ILE A CA 1
ATOM 958 C C . ILE A 1 133 ? -7.668 -0.447 5.029 1.00 95.38 133 ILE A C 1
ATOM 960 O O . ILE A 1 133 ? -8.387 -0.941 4.163 1.00 95.38 133 ILE A O 1
ATOM 964 N N . VAL A 1 134 ? -7.722 -0.803 6.316 1.00 94.81 134 VAL A N 1
ATOM 965 C CA . VAL A 1 134 ? -8.642 -1.832 6.821 1.00 94.81 134 VAL A CA 1
ATOM 966 C C . VAL A 1 134 ? -10.090 -1.409 6.590 1.00 94.81 134 VAL A C 1
ATOM 968 O O . VAL A 1 134 ? -10.878 -2.192 6.068 1.00 94.81 134 VAL A O 1
ATOM 971 N N . ASP A 1 135 ? -10.428 -0.161 6.907 1.00 94.56 135 ASP A N 1
ATOM 972 C CA . ASP A 1 135 ? -11.784 0.365 6.758 1.00 94.56 135 ASP A CA 1
ATOM 973 C C . ASP A 1 135 ? -12.218 0.409 5.283 1.00 94.56 135 ASP A C 1
ATOM 975 O O . ASP A 1 135 ? -13.306 -0.064 4.957 1.00 94.56 135 ASP A O 1
ATOM 979 N N . PHE A 1 136 ? -11.359 0.893 4.374 1.00 95.44 136 PHE A N 1
ATOM 980 C CA . PHE A 1 136 ? -11.623 0.864 2.929 1.00 95.44 136 PHE A CA 1
ATOM 981 C C . PHE A 1 136 ? -11.835 -0.564 2.422 1.00 95.44 136 PHE A C 1
ATOM 983 O O . PHE A 1 136 ? -12.762 -0.822 1.654 1.00 95.44 136 PHE A O 1
ATOM 990 N N . ALA A 1 137 ? -10.961 -1.486 2.826 1.00 95.56 137 ALA A N 1
ATOM 991 C CA . ALA A 1 137 ? -10.971 -2.855 2.342 1.00 95.56 137 ALA A CA 1
ATOM 992 C C . ALA A 1 137 ? -12.237 -3.599 2.781 1.00 95.56 137 ALA A C 1
ATOM 994 O O . ALA A 1 137 ? -12.887 -4.239 1.955 1.00 95.56 137 ALA A O 1
ATOM 995 N N . LEU A 1 138 ? -12.637 -3.435 4.046 1.00 94.31 138 LEU A N 1
ATOM 996 C CA . LEU A 1 138 ? -13.894 -3.968 4.568 1.00 94.31 138 LEU A CA 1
ATOM 997 C C . LEU A 1 138 ? -15.106 -3.338 3.870 1.00 94.31 138 LEU A C 1
ATOM 999 O O . LEU A 1 138 ? -15.999 -4.063 3.442 1.00 94.31 138 LEU A O 1
ATOM 1003 N N . ALA A 1 139 ? -15.122 -2.012 3.700 1.00 93.06 139 ALA A N 1
ATOM 1004 C CA . ALA A 1 139 ? -16.228 -1.307 3.049 1.00 93.06 139 ALA A CA 1
ATOM 1005 C C . ALA A 1 139 ? -16.369 -1.641 1.554 1.00 93.06 139 ALA A C 1
ATOM 1007 O O . ALA A 1 139 ? -17.473 -1.611 1.017 1.00 93.06 139 ALA A O 1
ATOM 1008 N N . SER A 1 140 ? -15.260 -1.955 0.881 1.00 92.25 140 SER A N 1
ATOM 1009 C CA . SER A 1 140 ? -15.224 -2.246 -0.559 1.00 92.25 140 SER A CA 1
ATOM 1010 C C . SER A 1 140 ? -15.226 -3.744 -0.879 1.00 92.25 140 SER A C 1
ATOM 1012 O O . SER A 1 140 ? -15.145 -4.108 -2.050 1.00 92.25 140 SER A O 1
ATOM 1014 N N . GLY A 1 141 ? -15.224 -4.616 0.137 1.00 93.00 141 GLY A N 1
ATOM 1015 C CA . GLY A 1 141 ? -15.058 -6.062 -0.041 1.00 93.00 141 GLY A CA 1
ATOM 1016 C C . GLY A 1 141 ? -13.726 -6.460 -0.695 1.00 93.00 141 GLY A C 1
ATOM 1017 O O . GLY A 1 141 ? -13.625 -7.533 -1.288 1.00 93.00 141 GLY A O 1
ATOM 1018 N N . LYS A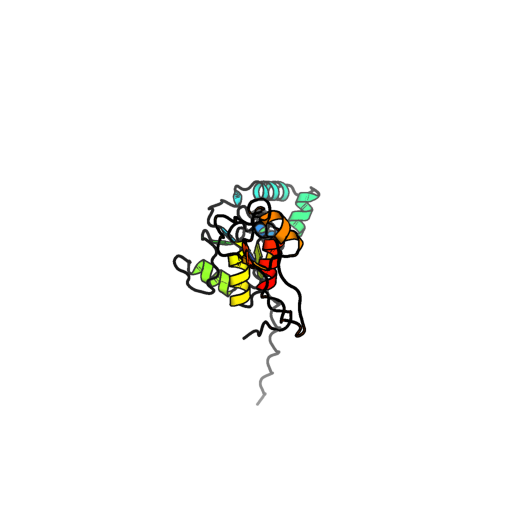 1 142 ? -12.703 -5.599 -0.630 1.00 93.69 142 LYS A N 1
ATOM 1019 C CA . LYS A 1 142 ? -11.397 -5.836 -1.257 1.00 93.69 142 LYS A CA 1
ATOM 1020 C C . LYS A 1 142 ? -10.499 -6.617 -0.290 1.00 93.69 142 LYS A C 1
ATOM 1022 O O . LYS A 1 142 ? -10.398 -6.238 0.878 1.00 93.69 142 LYS A O 1
ATOM 1027 N N . PRO A 1 143 ? -9.792 -7.664 -0.744 1.00 95.94 143 PRO A N 1
ATOM 1028 C CA . PRO A 1 143 ? -8.722 -8.273 0.037 1.00 95.94 143 PRO A CA 1
ATOM 1029 C C . PRO A 1 143 ? -7.679 -7.234 0.466 1.00 95.94 143 PRO A C 1
ATOM 1031 O O . PRO A 1 143 ? -7.375 -6.297 -0.282 1.00 95.94 143 PRO A O 1
ATOM 1034 N N . PHE A 1 144 ? -7.087 -7.419 1.648 1.00 96.06 144 PHE A N 1
ATOM 1035 C CA . PHE A 1 144 ? -6.008 -6.555 2.122 1.00 96.06 144 PHE A CA 1
ATOM 1036 C C . PHE A 1 144 ? -4.934 -7.298 2.918 1.00 96.06 144 PHE A C 1
ATOM 1038 O O . PHE A 1 144 ? -5.190 -8.338 3.524 1.00 96.06 144 PHE A O 1
ATOM 1045 N N . ALA A 1 145 ? -3.729 -6.729 2.943 1.00 94.94 145 ALA A N 1
ATOM 1046 C CA . ALA A 1 145 ? -2.632 -7.159 3.802 1.00 94.94 145 ALA A CA 1
ATOM 1047 C C . ALA A 1 145 ? -1.931 -5.939 4.411 1.00 94.94 145 ALA A C 1
ATOM 1049 O O . ALA A 1 145 ? -1.368 -5.112 3.693 1.00 94.94 145 ALA A O 1
ATOM 1050 N N . VAL A 1 146 ? -1.938 -5.831 5.740 1.00 93.94 146 VAL A N 1
ATOM 1051 C CA . VAL A 1 146 ? -1.317 -4.710 6.460 1.00 93.94 146 VAL A CA 1
ATOM 1052 C C . VAL A 1 146 ? -0.352 -5.194 7.531 1.00 93.94 146 VAL A C 1
ATOM 1054 O O . VAL A 1 146 ? -0.639 -6.147 8.252 1.00 93.94 146 VAL A O 1
ATOM 1057 N N . VAL A 1 147 ? 0.781 -4.506 7.658 1.00 91.25 147 VAL A N 1
ATOM 1058 C CA . VAL A 1 147 ? 1.716 -4.660 8.777 1.00 91.25 147 VAL A CA 1
ATOM 1059 C C . VAL A 1 147 ? 1.627 -3.399 9.638 1.00 91.25 147 VAL A C 1
ATOM 1061 O O . VAL A 1 147 ? 2.228 -2.383 9.286 1.00 91.25 147 VAL A O 1
ATOM 1064 N N . PRO A 1 148 ? 0.863 -3.421 10.746 1.00 87.19 148 PRO A N 1
ATOM 1065 C CA . PRO A 1 148 ? 0.728 -2.263 11.622 1.00 87.19 148 PRO A CA 1
ATOM 1066 C C . PRO A 1 148 ? 2.060 -1.966 12.319 1.00 87.19 148 PRO A C 1
ATOM 1068 O O . PRO A 1 148 ? 2.706 -2.874 12.845 1.00 87.19 148 PRO A O 1
ATOM 1071 N N . CYS A 1 149 ? 2.452 -0.694 12.361 1.00 81.50 149 CYS A N 1
ATOM 1072 C CA . CYS A 1 149 ? 3.722 -0.258 12.943 1.00 81.50 149 CYS A CA 1
ATOM 1073 C C . CYS A 1 149 ? 3.567 0.693 14.132 1.00 81.50 149 CYS A C 1
ATOM 1075 O O . CYS A 1 149 ? 4.157 0.460 15.185 1.00 81.50 149 CYS A O 1
ATOM 1077 N N . CYS A 1 150 ? 2.761 1.742 13.980 1.00 85.62 150 CYS A N 1
ATOM 1078 C CA . CYS A 1 150 ? 2.693 2.853 14.919 1.00 85.62 150 CYS A CA 1
ATOM 1079 C C . CYS A 1 150 ? 1.256 3.060 15.417 1.00 85.62 150 CYS A C 1
ATOM 1081 O O . CYS A 1 150 ? 0.310 3.124 14.634 1.00 85.62 150 CYS A O 1
ATOM 1083 N N . VAL A 1 151 ? 1.090 3.182 16.736 1.00 86.25 151 VAL A N 1
ATOM 1084 C CA . VAL A 1 151 ? -0.233 3.309 17.372 1.00 86.25 151 VAL A CA 1
ATOM 1085 C C . VAL A 1 151 ? -0.737 4.754 17.370 1.00 86.25 151 VAL A C 1
ATOM 1087 O O . VAL A 1 151 ? -1.929 4.988 17.171 1.00 86.25 151 VAL A O 1
ATOM 1090 N N . PHE A 1 152 ? 0.173 5.717 17.569 1.00 87.94 152 PHE A N 1
ATOM 1091 C CA . PHE A 1 152 ? -0.122 7.154 17.670 1.00 87.94 152 PHE A CA 1
ATOM 1092 C C . PHE A 1 152 ? -1.324 7.447 18.600 1.00 87.94 152 PHE A C 1
ATOM 1094 O O . PHE A 1 152 ? -2.359 7.936 18.141 1.00 87.94 152 PHE A O 1
ATOM 1101 N N . PRO A 1 153 ? -1.246 7.104 19.905 1.00 85.75 153 PRO A N 1
ATOM 1102 C CA . PRO A 1 153 ? -2.394 7.168 20.820 1.00 85.75 153 PRO A CA 1
ATOM 1103 C C . PRO A 1 153 ? -2.918 8.594 21.041 1.00 85.75 153 PRO A C 1
ATOM 1105 O O . PRO A 1 153 ? -4.099 8.793 21.329 1.00 85.75 153 PRO A O 1
ATOM 1108 N N . LYS A 1 154 ? -2.059 9.613 20.889 1.00 88.06 154 LYS A N 1
ATOM 1109 C CA . LYS A 1 154 ? -2.455 11.021 21.040 1.00 88.06 154 LYS A CA 1
ATOM 1110 C C . LYS A 1 154 ? -3.292 11.505 19.862 1.00 88.06 154 LYS A C 1
ATOM 1112 O O . LYS A 1 154 ? -4.190 12.320 20.075 1.00 88.06 154 LYS A O 1
ATOM 1117 N N . GLU A 1 155 ? -2.987 11.006 18.671 1.00 86.69 155 GLU A N 1
ATOM 1118 C CA . GLU A 1 155 ? -3.638 11.309 17.400 1.00 86.69 155 GLU A CA 1
ATOM 1119 C C . GLU A 1 155 ? -4.878 10.426 17.180 1.00 86.69 155 GLU A C 1
ATOM 1121 O O . GLU A 1 155 ? -5.841 10.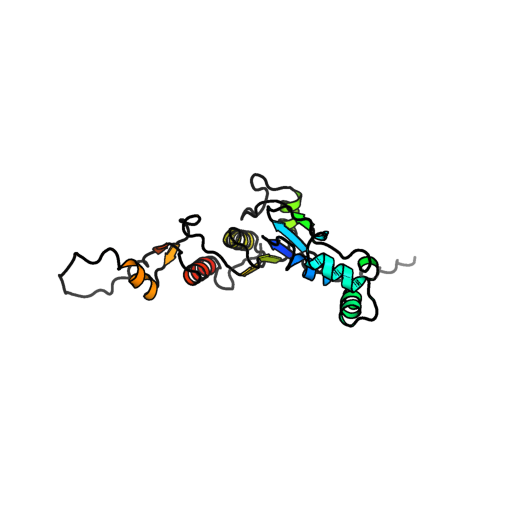870 16.567 1.00 86.69 155 GLU A O 1
ATOM 1126 N N . ASN A 1 156 ? -4.895 9.210 17.738 1.00 87.69 156 ASN A N 1
ATOM 1127 C CA . ASN A 1 156 ? -5.959 8.218 17.557 1.00 87.69 156 ASN A CA 1
ATOM 1128 C C . ASN A 1 156 ? -6.740 7.925 18.847 1.00 87.69 156 ASN A C 1
ATOM 1130 O O . ASN A 1 156 ? -6.995 6.772 19.197 1.00 87.69 156 ASN A O 1
ATOM 1134 N N . ARG A 1 157 ? -7.150 8.977 19.565 1.00 89.88 157 ARG A N 1
ATOM 1135 C CA . ARG A 1 157 ? -7.859 8.868 20.860 1.00 89.88 157 ARG A CA 1
ATOM 1136 C C . ARG A 1 157 ? -9.218 8.166 20.776 1.00 89.88 157 ARG A C 1
ATOM 1138 O O . ARG A 1 157 ? -9.779 7.786 21.806 1.00 89.88 157 ARG A O 1
ATOM 1145 N N . HIS A 1 158 ? -9.772 8.040 19.571 1.00 90.31 158 HIS A N 1
ATOM 1146 C CA . HIS A 1 158 ? -11.007 7.304 19.308 1.00 90.31 158 HIS A CA 1
ATOM 1147 C C . HIS A 1 158 ? -10.811 5.788 19.379 1.00 90.31 158 HIS A C 1
ATOM 1149 O O . HIS A 1 158 ? -11.774 5.077 19.658 1.00 90.31 158 HIS A O 1
ATOM 1155 N N . ARG A 1 159 ? -9.586 5.284 19.172 1.00 91.31 159 ARG A N 1
ATOM 1156 C CA . ARG A 1 159 ? -9.299 3.848 19.208 1.00 91.31 159 ARG A CA 1
ATOM 1157 C C . ARG A 1 159 ? -9.413 3.334 20.632 1.00 91.31 159 ARG A C 1
ATOM 1159 O O . ARG A 1 159 ? -8.659 3.737 21.522 1.00 91.31 159 ARG A O 1
ATOM 1166 N N . ARG A 1 160 ? -10.360 2.423 20.841 1.00 92.25 160 ARG A N 1
ATOM 1167 C CA . ARG A 1 160 ? -10.612 1.799 22.138 1.00 92.25 160 ARG A CA 1
ATOM 1168 C C . ARG A 1 160 ? -10.762 0.298 21.994 1.00 92.25 160 ARG A C 1
ATOM 1170 O O . ARG A 1 160 ? -11.407 -0.173 21.063 1.00 92.25 160 ARG A O 1
ATOM 1177 N N . VAL A 1 161 ? -10.197 -0.437 22.941 1.00 92.69 161 VAL A N 1
ATOM 1178 C CA . VAL A 1 161 ? -10.247 -1.901 22.992 1.00 92.69 161 VAL A CA 1
ATOM 1179 C C . VAL A 1 161 ? -10.702 -2.356 24.375 1.00 92.69 161 VAL A C 1
ATOM 1181 O O . VAL A 1 161 ? -10.498 -1.650 25.364 1.00 92.69 161 VAL A O 1
ATOM 1184 N N . ALA A 1 162 ? -11.344 -3.520 24.453 1.00 89.19 162 ALA A N 1
ATOM 1185 C CA . ALA A 1 162 ? -11.652 -4.157 25.727 1.00 89.19 162 ALA A CA 1
ATOM 1186 C C . ALA A 1 162 ? -10.349 -4.433 26.495 1.00 89.19 162 ALA A C 1
ATOM 1188 O O . ALA A 1 162 ? -9.422 -5.032 25.946 1.00 89.19 162 ALA A O 1
ATOM 1189 N N . ALA A 1 163 ? -10.282 -3.996 27.752 1.00 83.38 163 ALA A N 1
ATOM 1190 C CA . ALA A 1 163 ? -9.143 -4.255 28.620 1.00 83.38 163 ALA A CA 1
ATOM 1191 C C . ALA A 1 163 ? -8.969 -5.765 28.812 1.00 83.38 163 ALA A C 1
ATOM 1193 O O . ALA A 1 163 ? -9.897 -6.443 29.263 1.00 83.38 163 ALA A O 1
ATOM 1194 N N . ALA A 1 164 ? -7.784 -6.294 28.503 1.00 77.06 164 ALA A N 1
ATOM 1195 C CA . ALA A 1 164 ? -7.409 -7.609 28.998 1.00 77.06 164 ALA A CA 1
ATOM 1196 C C . ALA A 1 164 ? -7.062 -7.523 30.489 1.00 77.06 164 ALA A C 1
ATOM 1198 O O . ALA A 1 164 ? -6.805 -6.448 31.034 1.00 77.06 164 ALA A O 1
ATOM 1199 N N . THR A 1 165 ? -7.002 -8.675 31.150 1.00 65.88 165 THR A N 1
ATOM 1200 C CA . THR A 1 165 ? -6.590 -8.779 32.557 1.00 65.88 165 THR A CA 1
ATOM 1201 C C . THR A 1 165 ? -5.226 -8.128 32.817 1.00 65.88 165 THR A C 1
ATOM 1203 O O . THR A 1 165 ? -5.049 -7.508 33.857 1.00 65.88 165 THR A O 1
ATOM 1206 N N . SER A 1 166 ? -4.307 -8.178 31.846 1.00 59.50 166 SER A N 1
ATOM 1207 C CA . SER A 1 166 ? -2.987 -7.532 31.900 1.00 59.50 166 SER A CA 1
ATOM 1208 C C . SER A 1 166 ? -3.008 -6.014 31.667 1.00 59.50 166 SER A C 1
ATOM 1210 O O . SER A 1 166 ? -2.081 -5.320 32.066 1.00 59.50 166 SER A O 1
ATOM 1212 N N . ASP A 1 167 ? -4.047 -5.480 31.016 1.00 59.44 167 ASP A N 1
ATOM 1213 C CA . ASP A 1 167 ? -4.177 -4.043 30.717 1.00 59.44 167 ASP A CA 1
ATOM 1214 C C . ASP A 1 167 ? -4.740 -3.262 31.923 1.00 59.44 167 ASP A C 1
ATOM 1216 O O . ASP A 1 167 ? -4.614 -2.041 32.012 1.00 59.44 167 ASP A O 1
ATOM 1220 N N . ALA A 1 168 ? -5.368 -3.961 32.875 1.00 53.91 168 ALA A N 1
ATOM 1221 C CA . ALA A 1 168 ? -5.920 -3.362 34.087 1.00 53.91 168 ALA A CA 1
ATOM 1222 C C . ALA A 1 168 ? -4.833 -2.930 35.089 1.00 53.91 168 ALA A C 1
ATOM 1224 O O . ALA A 1 168 ? -5.040 -1.964 35.823 1.00 53.91 168 ALA A O 1
ATOM 1225 N N . GLU A 1 169 ? -3.678 -3.603 35.090 1.00 50.69 169 GLU A N 1
ATOM 1226 C CA . GLU A 1 169 ? -2.594 -3.372 36.055 1.00 50.69 169 GLU A CA 1
ATOM 1227 C C . GLU A 1 169 ? -1.745 -2.127 35.730 1.00 50.69 169 GLU A C 1
ATOM 1229 O O . GLU A 1 169 ? -1.218 -1.487 36.643 1.00 50.69 169 GLU A O 1
ATOM 1234 N N . SER A 1 170 ? -1.664 -1.704 34.459 1.00 48.50 170 SER A N 1
ATOM 1235 C CA . SER A 1 170 ? -0.941 -0.474 34.080 1.00 48.50 170 SER A CA 1
ATOM 1236 C C . SER A 1 170 ? -1.731 0.807 34.381 1.00 48.50 170 SER A C 1
ATOM 1238 O O . SER A 1 170 ? -1.142 1.863 34.595 1.00 48.50 170 SER A O 1
ATOM 1240 N N . SER A 1 171 ? -3.064 0.714 34.481 1.00 47.47 171 SER A N 1
ATOM 1241 C CA . SER A 1 171 ? -3.960 1.824 34.843 1.00 47.47 171 SER A CA 1
ATOM 1242 C C . SER A 1 171 ? -4.082 2.038 36.358 1.00 47.47 171 SER A C 1
ATOM 1244 O O . SER A 1 171 ? -4.636 3.057 36.776 1.00 47.47 171 SER A O 1
ATOM 1246 N N . SER A 1 172 ? -3.634 1.092 37.187 1.00 45.25 172 SER A N 1
ATOM 1247 C CA . SER A 1 172 ? -3.775 1.156 38.651 1.00 45.25 172 SER A CA 1
ATOM 1248 C C . SER A 1 172 ? -2.652 1.908 39.371 1.00 45.25 172 SER A C 1
ATOM 1250 O O . SER A 1 172 ? -2.779 2.158 40.567 1.00 45.25 172 SER A O 1
ATOM 1252 N N . ALA A 1 173 ? -1.590 2.324 38.673 1.00 40.19 173 ALA A N 1
ATOM 1253 C CA . ALA A 1 173 ? -0.474 3.046 39.291 1.00 40.19 173 ALA A CA 1
ATOM 1254 C C . ALA A 1 173 ? -0.800 4.505 39.692 1.00 40.19 173 ALA A C 1
ATOM 1256 O O . ALA A 1 173 ? -0.056 5.086 40.475 1.00 40.19 173 ALA A O 1
ATOM 1257 N N . GLU A 1 174 ? -1.917 5.088 39.232 1.00 42.03 174 GLU A N 1
ATOM 1258 C CA . GLU A 1 174 ? -2.299 6.479 39.563 1.00 42.03 174 GLU A CA 1
ATOM 1259 C C . GLU A 1 174 ? -3.602 6.638 40.371 1.00 42.03 174 GLU A C 1
ATOM 1261 O O . GLU A 1 174 ? -3.958 7.755 40.739 1.00 42.03 174 GLU A O 1
ATOM 1266 N N . GLN A 1 175 ? -4.323 5.563 40.714 1.00 40.78 175 GLN A N 1
ATOM 1267 C CA . GLN A 1 175 ? -5.559 5.658 41.519 1.00 40.78 175 GLN A CA 1
ATOM 1268 C C . GLN A 1 175 ? -5.637 4.553 42.576 1.00 40.78 175 GLN A C 1
ATOM 1270 O O . GLN A 1 175 ? -6.562 3.746 42.613 1.00 40.78 175 GLN A O 1
ATOM 1275 N N . GLY A 1 176 ? -4.630 4.518 43.445 1.00 38.19 176 GLY A N 1
ATOM 1276 C CA . GLY A 1 176 ? -4.486 3.536 44.514 1.00 38.19 176 GLY A CA 1
ATOM 1277 C C . GLY A 1 176 ? -4.664 4.107 45.917 1.00 38.19 176 GLY A C 1
ATOM 1278 O O . GLY A 1 176 ? -3.861 3.784 46.774 1.00 38.19 176 GLY A O 1
ATOM 1279 N N . GLU A 1 177 ? -5.680 4.936 46.185 1.00 42.38 177 GLU A N 1
ATOM 1280 C CA . GLU A 1 177 ? -6.107 5.179 47.575 1.00 42.38 177 GLU A CA 1
ATOM 1281 C C . GLU A 1 177 ? -7.543 5.723 47.669 1.00 42.38 177 GLU A C 1
ATOM 1283 O O . GLU A 1 177 ? -7.780 6.925 47.755 1.00 42.38 177 GLU A O 1
ATOM 1288 N N . LYS A 1 178 ? -8.523 4.811 47.611 1.00 43.06 178 LYS A N 1
ATOM 1289 C CA . LYS A 1 178 ? -9.799 4.825 48.363 1.00 43.06 178 LYS A CA 1
ATOM 1290 C C . LYS A 1 178 ? -10.812 3.896 47.699 1.00 43.06 178 LYS A C 1
ATOM 1292 O O . LYS A 1 178 ? -11.557 4.306 46.816 1.00 43.06 178 LYS A O 1
ATOM 1297 N N . ARG A 1 179 ? -10.932 2.682 48.232 1.00 39.34 179 ARG A N 1
ATOM 1298 C CA . ARG A 1 179 ? -12.181 2.206 48.852 1.00 39.34 179 ARG A CA 1
ATOM 1299 C C . ARG A 1 179 ? -11.980 0.786 49.354 1.00 39.34 179 ARG A C 1
ATOM 1301 O O . ARG A 1 179 ? -11.976 -0.176 48.598 1.00 39.34 179 ARG A O 1
ATOM 1308 N N . ALA A 1 180 ? -11.828 0.696 50.667 1.00 37.31 180 ALA A N 1
ATOM 1309 C CA . ALA A 1 180 ? -12.039 -0.531 51.396 1.00 37.31 180 ALA A CA 1
ATOM 1310 C C . ALA A 1 180 ? -13.540 -0.717 51.676 1.00 37.31 180 ALA A C 1
ATOM 1312 O O . ALA A 1 180 ? -14.194 0.202 52.168 1.00 37.31 180 ALA A O 1
ATOM 1313 N N . ARG A 1 181 ? -13.969 -1.968 51.477 1.00 42.62 181 ARG A N 1
ATOM 1314 C CA . ARG A 1 181 ? -14.935 -2.743 52.277 1.00 42.62 181 ARG A CA 1
ATOM 1315 C C . ARG A 1 181 ? -16.442 -2.636 51.976 1.00 42.62 181 ARG A C 1
ATOM 1317 O O . ARG A 1 181 ? -16.968 -1.559 51.730 1.00 42.62 181 ARG A O 1
ATOM 1324 N N . ALA A 1 182 ? -17.067 -3.806 52.190 1.00 36.88 182 ALA A N 1
ATOM 1325 C CA . ALA A 1 182 ? -18.489 -4.184 52.225 1.00 36.88 182 ALA A CA 1
ATOM 1326 C C . ALA A 1 182 ? -19.066 -4.553 50.841 1.00 36.88 182 ALA A C 1
ATOM 1328 O O . ALA A 1 182 ? -18.871 -3.816 49.889 1.00 36.88 182 ALA A O 1
ATOM 1329 N N . GLU A 1 183 ? -19.746 -5.680 50.619 1.00 41.56 183 GLU A N 1
ATOM 1330 C CA . GLU A 1 183 ? -20.377 -6.648 51.524 1.00 41.56 183 GLU A CA 1
ATOM 1331 C C . GLU A 1 183 ? -20.738 -7.931 50.746 1.00 41.56 183 GLU A C 1
ATOM 1333 O O . GLU A 1 183 ? -20.864 -7.932 49.523 1.00 41.56 183 GLU A O 1
ATOM 1338 N N . GLU A 1 184 ? -20.890 -9.025 51.485 1.00 42.72 184 GLU A N 1
ATOM 1339 C CA . GLU A 1 184 ? -21.260 -10.370 51.044 1.00 42.72 184 GLU A CA 1
ATOM 1340 C C . GLU A 1 184 ? -22.786 -10.557 51.143 1.00 42.72 184 GLU A C 1
ATOM 1342 O O . GLU A 1 184 ? -23.316 -10.386 52.240 1.00 42.72 184 GLU A O 1
ATOM 1347 N N . ARG A 1 185 ? -23.480 -10.951 50.051 1.00 47.59 185 ARG A N 1
ATOM 1348 C CA . ARG A 1 185 ? -24.507 -12.030 50.034 1.00 47.59 185 ARG A CA 1
ATOM 1349 C C . ARG A 1 185 ? -25.298 -12.201 48.716 1.00 47.59 185 ARG A C 1
ATOM 1351 O O . ARG A 1 185 ? -25.822 -11.253 48.150 1.00 47.59 185 ARG A O 1
ATOM 1358 N N . THR A 1 186 ? -25.452 -13.488 48.372 1.00 42.44 186 THR A N 1
ATOM 1359 C CA . THR A 1 186 ? -26.533 -14.208 47.650 1.00 42.44 186 THR A CA 1
ATOM 1360 C C . THR A 1 186 ? -26.909 -13.883 46.193 1.00 42.44 186 THR A C 1
ATOM 1362 O O . THR A 1 186 ? -27.670 -12.967 45.919 1.00 42.44 186 THR A O 1
ATOM 1365 N N . ALA A 1 187 ? -26.491 -14.812 45.319 1.00 54.19 187 ALA A N 1
ATOM 1366 C CA . ALA A 1 187 ? -27.297 -15.586 44.359 1.00 54.19 187 ALA A CA 1
ATOM 1367 C C . ALA A 1 187 ? -28.196 -14.854 43.342 1.00 54.19 187 ALA A C 1
ATOM 1369 O O . ALA A 1 187 ? -29.410 -14.843 43.477 1.00 54.19 187 ALA A O 1
ATOM 1370 N N . GLU A 1 188 ? -27.576 -14.413 42.251 1.00 45.84 188 GLU A N 1
ATOM 1371 C CA . GLU A 1 188 ? -27.905 -14.743 40.853 1.00 45.84 188 GLU A CA 1
ATOM 1372 C C . GLU A 1 188 ? -26.630 -14.391 40.077 1.00 45.84 188 GLU A C 1
ATOM 1374 O O . GLU A 1 188 ? -26.054 -13.342 40.358 1.00 45.84 188 GLU A O 1
ATOM 1379 N N . ALA A 1 189 ? -26.085 -15.273 39.228 1.00 53.47 189 ALA A N 1
ATOM 1380 C CA . ALA A 1 189 ? -24.827 -14.969 38.540 1.00 53.47 189 ALA A CA 1
ATOM 1381 C C . ALA A 1 189 ? -25.050 -13.711 37.682 1.00 53.47 189 ALA A C 1
ATOM 1383 O O . ALA A 1 189 ? -25.784 -13.795 36.694 1.00 53.47 189 ALA A O 1
ATOM 1384 N N . PRO A 1 190 ? -24.485 -12.544 38.047 1.00 58.50 190 PRO A N 1
ATOM 1385 C CA . PRO A 1 190 ? -24.703 -11.341 37.270 1.00 58.50 190 PRO A CA 1
ATOM 1386 C C . PRO A 1 190 ? -24.079 -11.596 35.904 1.00 58.50 190 PRO A C 1
ATOM 1388 O O . PRO A 1 190 ? -22.956 -12.108 35.833 1.00 58.50 190 PRO A O 1
ATOM 1391 N N . SER A 1 191 ? -24.784 -11.244 34.825 1.00 55.41 191 SER A N 1
ATOM 1392 C CA . SER A 1 191 ? -24.140 -11.127 33.515 1.00 55.41 191 SER A CA 1
ATOM 1393 C C . SER A 1 191 ? -22.830 -10.364 33.718 1.00 55.41 191 SER A C 1
ATOM 1395 O O . SER A 1 191 ? -22.863 -9.320 34.385 1.00 55.41 191 SER A O 1
ATOM 1397 N N . PRO A 1 192 ? -21.686 -10.872 33.223 1.00 66.88 192 PRO A N 1
ATOM 1398 C CA . PRO A 1 192 ? -20.412 -10.211 33.442 1.00 66.88 192 PRO A CA 1
ATOM 1399 C C . PRO A 1 192 ? -20.548 -8.741 33.026 1.00 66.88 192 PRO A C 1
ATOM 1401 O O . PRO A 1 192 ? -21.170 -8.465 31.991 1.00 66.88 192 PRO A O 1
ATOM 1404 N N . PRO A 1 193 ? -20.050 -7.793 33.842 1.00 67.94 193 PRO A N 1
ATOM 1405 C CA . PRO A 1 193 ? -20.120 -6.385 33.492 1.00 67.94 193 PRO A CA 1
ATOM 1406 C C . PRO A 1 193 ? -19.481 -6.186 32.114 1.00 67.94 193 PRO A C 1
ATOM 1408 O O . PRO A 1 193 ? -18.517 -6.890 31.784 1.00 67.94 193 PRO A O 1
ATOM 1411 N N . PRO A 1 194 ? -20.005 -5.257 31.295 1.00 69.94 194 PRO A N 1
ATOM 1412 C CA . PRO A 1 194 ? -19.436 -5.002 29.983 1.00 69.94 194 PRO A CA 1
ATOM 1413 C C . PRO A 1 194 ? -17.939 -4.701 30.131 1.00 69.94 194 PRO A C 1
ATOM 1415 O O . PRO A 1 194 ? -17.543 -4.013 31.081 1.00 69.94 194 PRO A O 1
ATOM 1418 N N . PRO A 1 195 ? -17.094 -5.231 29.232 1.00 77.56 195 PRO A N 1
ATOM 1419 C CA . PRO A 1 195 ? -15.655 -5.082 29.353 1.00 77.56 195 PRO A CA 1
ATOM 1420 C C . PRO A 1 195 ? -15.288 -3.597 29.383 1.00 77.56 195 PRO A C 1
ATOM 1422 O O . PRO A 1 195 ? -15.741 -2.806 28.553 1.00 77.56 195 PRO A O 1
ATOM 1425 N N . ARG A 1 196 ? -14.460 -3.206 30.358 1.00 87.88 196 ARG A N 1
ATOM 1426 C CA . ARG A 1 196 ? -13.941 -1.839 30.450 1.00 87.88 196 ARG A CA 1
ATOM 1427 C C . ARG A 1 196 ? -13.161 -1.530 29.175 1.00 87.88 196 ARG A C 1
ATOM 1429 O O . ARG A 1 196 ? -12.206 -2.228 28.852 1.00 87.88 196 ARG A O 1
ATOM 1436 N N . MET A 1 197 ? -13.545 -0.469 28.476 1.00 90.44 197 MET A N 1
ATOM 1437 C CA . MET A 1 197 ? -12.850 -0.024 27.269 1.00 90.44 197 MET A CA 1
ATOM 1438 C C . MET A 1 197 ? -11.679 0.889 27.645 1.00 90.44 197 MET A C 1
ATOM 1440 O O . MET A 1 197 ? -11.868 1.894 28.335 1.00 90.44 197 MET A O 1
ATOM 1444 N N . VAL A 1 198 ? -10.479 0.568 27.172 1.00 92.38 198 VAL A N 1
ATOM 1445 C CA . VAL A 1 198 ? -9.256 1.362 27.363 1.00 92.38 198 VAL A CA 1
ATOM 1446 C C . VAL A 1 198 ? -8.798 1.963 26.041 1.00 92.38 198 VAL A C 1
ATOM 1448 O O . VAL A 1 198 ? -9.178 1.482 24.972 1.00 92.38 198 VAL A O 1
ATOM 1451 N N . ALA A 1 199 ? -8.039 3.058 26.109 1.00 93.06 199 ALA A N 1
ATOM 1452 C CA . ALA A 1 199 ? -7.404 3.620 24.923 1.00 93.06 199 ALA A CA 1
ATOM 1453 C C . ALA A 1 199 ? -6.388 2.618 24.361 1.00 93.06 199 ALA A C 1
ATOM 1455 O O . ALA A 1 199 ? -5.759 1.880 25.116 1.00 93.06 199 ALA A O 1
ATOM 1456 N N . VAL A 1 200 ? -6.251 2.582 23.039 1.00 92.31 200 VAL A N 1
ATOM 1457 C CA . VAL A 1 200 ? -5.215 1.777 22.392 1.00 92.31 200 VAL A CA 1
ATOM 1458 C C . VAL A 1 200 ? -3.882 2.510 22.517 1.00 92.31 200 VAL A C 1
ATOM 1460 O O . VAL A 1 200 ? -3.681 3.547 21.890 1.00 92.31 200 VAL A O 1
ATOM 1463 N N . GLU A 1 201 ? -2.976 1.961 23.317 1.00 92.56 201 GLU A N 1
ATOM 1464 C CA . GLU A 1 201 ? -1.660 2.530 23.624 1.00 92.56 201 GLU A CA 1
ATOM 1465 C C . GLU A 1 201 ? -0.509 1.606 23.209 1.00 92.56 201 GLU A C 1
ATOM 1467 O O . GLU A 1 201 ? 0.575 2.095 22.884 1.00 92.56 201 GLU A O 1
ATOM 1472 N N . THR A 1 202 ? -0.739 0.289 23.155 1.00 92.50 202 THR A N 1
ATOM 1473 C CA . THR A 1 202 ? 0.269 -0.698 22.736 1.00 92.50 202 THR A CA 1
ATOM 1474 C C . THR A 1 202 ? 0.002 -1.272 21.350 1.00 92.50 202 THR A C 1
ATOM 1476 O O . THR A 1 202 ? -1.104 -1.196 20.805 1.00 92.50 202 THR A O 1
ATOM 1479 N N . HIS A 1 203 ? 1.038 -1.882 20.767 1.00 91.00 203 HIS A N 1
ATOM 1480 C CA . HIS A 1 203 ? 0.916 -2.582 19.491 1.00 91.00 203 HIS A CA 1
ATOM 1481 C C . HIS A 1 203 ? -0.056 -3.763 19.585 1.00 91.00 203 HIS A C 1
ATOM 1483 O O . HIS A 1 203 ? -0.928 -3.881 18.725 1.00 91.00 203 HIS A O 1
ATOM 1489 N N . GLU A 1 204 ? -0.011 -4.576 20.652 1.00 90.75 204 GLU A N 1
ATOM 1490 C CA . GLU A 1 204 ? -0.957 -5.693 20.785 1.00 90.75 204 GLU A CA 1
ATOM 1491 C C . GLU A 1 204 ? -2.403 -5.208 20.906 1.00 90.75 204 GLU A C 1
ATOM 1493 O O . GLU A 1 204 ? -3.305 -5.796 20.308 1.00 90.75 204 GLU A O 1
ATOM 1498 N N . GLN A 1 205 ? -2.636 -4.121 21.648 1.00 93.06 205 GLN A N 1
ATOM 1499 C CA . GLN A 1 205 ? -3.955 -3.496 21.739 1.00 93.06 205 GLN A CA 1
ATOM 1500 C C . GLN A 1 205 ? -4.434 -3.015 20.365 1.00 93.06 205 GLN A C 1
ATOM 1502 O O . GLN A 1 205 ? -5.614 -3.160 20.045 1.00 93.06 205 GLN A O 1
ATOM 1507 N N . PHE A 1 206 ? -3.528 -2.497 19.531 1.00 92.38 206 PHE A N 1
ATOM 1508 C CA . PHE A 1 206 ? -3.866 -2.044 18.187 1.00 92.38 206 PHE A CA 1
ATOM 1509 C C . PHE A 1 206 ? -4.197 -3.207 17.251 1.00 92.38 206 PHE A C 1
ATOM 1511 O O . PHE A 1 206 ? -5.189 -3.147 16.528 1.00 92.38 206 PHE A O 1
ATOM 1518 N N . VAL A 1 207 ? -3.447 -4.308 17.321 1.00 91.19 207 VAL A N 1
ATOM 1519 C CA . VAL A 1 207 ? -3.772 -5.531 16.573 1.00 91.19 207 VAL A CA 1
ATOM 1520 C C . VAL A 1 207 ? -5.143 -6.076 16.985 1.00 91.19 207 VAL A C 1
ATOM 1522 O O . VAL A 1 207 ? -5.953 -6.391 16.116 1.00 91.19 207 VAL A O 1
ATOM 1525 N N . ARG A 1 208 ? -5.453 -6.126 18.290 1.00 92.00 208 ARG A N 1
ATOM 1526 C CA . ARG A 1 208 ? -6.784 -6.535 18.781 1.00 92.00 208 ARG A CA 1
ATOM 1527 C C . ARG A 1 208 ? -7.888 -5.592 18.300 1.00 92.00 208 ARG A C 1
ATOM 1529 O O . ARG A 1 208 ? -8.950 -6.059 17.902 1.00 92.00 208 ARG A O 1
ATOM 1536 N N . TYR A 1 209 ? -7.633 -4.284 18.317 1.00 93.31 209 TYR A N 1
ATOM 1537 C CA . TYR A 1 209 ? -8.559 -3.274 17.806 1.00 93.31 209 TYR A CA 1
ATOM 1538 C C . TYR A 1 209 ? -8.894 -3.505 16.327 1.00 93.31 209 TYR A C 1
ATOM 1540 O O . TYR A 1 209 ? -10.067 -3.514 15.964 1.00 93.31 209 TYR A O 1
ATOM 1548 N N . LEU A 1 210 ? -7.885 -3.751 15.485 1.00 92.19 210 LEU A N 1
ATOM 1549 C CA . LEU A 1 210 ? -8.094 -4.049 14.065 1.00 92.19 210 LEU A CA 1
ATOM 1550 C C . LEU A 1 210 ? -8.809 -5.390 13.863 1.00 92.19 210 LEU A C 1
ATOM 1552 O O . LEU A 1 210 ? -9.734 -5.473 13.061 1.00 92.19 210 LEU A O 1
ATOM 1556 N N . ALA A 1 211 ? -8.430 -6.425 14.617 1.00 90.38 211 ALA A N 1
ATOM 1557 C CA . ALA A 1 211 ? -9.062 -7.740 14.536 1.00 90.38 211 ALA A CA 1
ATOM 1558 C C . ALA A 1 211 ? -10.557 -7.690 14.888 1.00 90.38 211 ALA A C 1
ATOM 1560 O O . ALA A 1 211 ? -11.350 -8.373 14.251 1.00 90.38 211 ALA A O 1
ATOM 1561 N N . ALA A 1 212 ? -10.955 -6.843 15.842 1.00 91.31 212 ALA A N 1
ATOM 1562 C CA . ALA A 1 212 ? -12.357 -6.650 16.207 1.00 91.31 212 ALA A CA 1
ATOM 1563 C C . ALA A 1 212 ? -13.206 -6.008 15.090 1.00 91.31 212 ALA A C 1
ATOM 1565 O O . ALA A 1 212 ? -14.430 -6.120 15.132 1.00 91.31 212 ALA A O 1
ATOM 1566 N N . LYS A 1 213 ? -12.583 -5.347 14.100 1.00 89.81 213 LYS A N 1
ATOM 1567 C CA . LYS A 1 213 ? -13.280 -4.817 12.916 1.00 89.81 213 LYS A CA 1
ATOM 1568 C C . LYS A 1 213 ? -13.544 -5.883 11.856 1.00 89.81 213 LYS A C 1
ATOM 1570 O O . LYS A 1 213 ? -14.494 -5.753 11.090 1.00 89.81 213 LYS A O 1
ATOM 1575 N N . VAL A 1 214 ? -12.692 -6.905 11.775 1.00 85.06 214 VAL A N 1
ATOM 1576 C CA . VAL A 1 214 ? -12.801 -7.943 10.748 1.00 85.06 214 VAL A CA 1
ATOM 1577 C C . VAL A 1 214 ? -13.901 -8.919 11.165 1.00 85.06 214 VAL A C 1
ATOM 1579 O O . VAL A 1 214 ? -13.791 -9.541 12.225 1.00 85.06 214 VAL A O 1
ATOM 1582 N N . PRO A 1 215 ? -14.969 -9.078 10.367 1.00 78.81 215 PRO A N 1
ATOM 1583 C CA . PRO A 1 215 ? -16.010 -10.028 10.705 1.00 78.81 215 PRO A CA 1
ATOM 1584 C C . PRO A 1 215 ? -15.446 -11.461 10.678 1.00 78.81 215 PRO A C 1
ATOM 1586 O O . PRO A 1 215 ? -14.540 -11.753 9.889 1.00 78.81 215 PRO A O 1
ATOM 1589 N N . PRO A 1 216 ? -15.958 -12.379 11.519 1.00 72.38 216 PRO A N 1
ATOM 1590 C CA . PRO A 1 216 ? -15.531 -13.774 11.501 1.00 72.38 216 PRO A CA 1
ATOM 1591 C C . PRO A 1 216 ? -15.703 -14.356 10.090 1.00 72.38 216 PRO A C 1
ATOM 1593 O O . PRO A 1 216 ? -16.672 -14.053 9.391 1.00 72.38 216 PRO A O 1
ATOM 1596 N N . SER A 1 217 ? -14.729 -15.159 9.654 1.00 60.62 217 SER A N 1
ATOM 1597 C CA . SER A 1 217 ? -14.631 -15.669 8.282 1.00 60.62 217 SER A CA 1
ATOM 1598 C C . SER A 1 217 ? -15.945 -16.317 7.830 1.00 60.62 217 SER A C 1
ATOM 1600 O O . SER A 1 217 ? -16.334 -17.350 8.373 1.00 60.62 217 SER A O 1
ATOM 1602 N N . GLY A 1 218 ? -16.614 -15.699 6.852 1.00 51.47 218 GLY A N 1
ATOM 1603 C CA . GLY A 1 218 ? -17.903 -16.145 6.305 1.00 51.47 218 GLY A CA 1
ATOM 1604 C C . GLY A 1 218 ? -18.932 -15.031 6.068 1.00 51.47 218 GLY A C 1
ATOM 1605 O O . GLY A 1 218 ? -19.931 -15.289 5.413 1.00 51.47 218 GLY A O 1
ATOM 1606 N N . ALA A 1 219 ? -18.692 -13.808 6.558 1.00 46.97 219 ALA A N 1
ATOM 1607 C CA . ALA A 1 219 ? -19.655 -12.698 6.475 1.00 46.97 219 ALA A CA 1
ATOM 1608 C C . ALA A 1 219 ? -19.293 -11.577 5.476 1.00 46.97 219 ALA A C 1
ATOM 1610 O O . ALA A 1 219 ? -19.909 -10.515 5.504 1.00 46.97 219 ALA A O 1
ATOM 1611 N N . ILE A 1 220 ? -18.309 -11.784 4.592 1.00 49.31 220 ILE A N 1
ATOM 1612 C CA . ILE A 1 220 ? -18.110 -10.882 3.447 1.00 49.31 220 ILE A CA 1
ATOM 1613 C C . ILE A 1 220 ? -19.039 -11.382 2.338 1.00 49.31 220 ILE A C 1
ATOM 1615 O O . ILE A 1 220 ? -18.643 -12.201 1.509 1.00 49.31 220 ILE A O 1
ATOM 1619 N N . GLU A 1 221 ? -20.302 -10.954 2.377 1.00 39.12 221 GLU A N 1
ATOM 1620 C CA . GLU A 1 221 ? -21.195 -11.093 1.228 1.00 39.12 221 GLU A CA 1
ATOM 1621 C C . GLU A 1 221 ? -20.655 -10.191 0.116 1.00 39.12 221 GLU A C 1
ATOM 1623 O O . GLU A 1 221 ? -20.693 -8.964 0.202 1.00 39.12 221 GLU A O 1
ATOM 1628 N N . VAL A 1 222 ? -20.071 -10.816 -0.904 1.00 36.81 222 VAL A N 1
ATOM 1629 C CA . VAL A 1 222 ? -19.708 -10.143 -2.149 1.00 36.81 222 VAL A CA 1
ATOM 1630 C C . VAL A 1 222 ? -21.026 -9.818 -2.854 1.00 36.81 222 VAL A C 1
ATOM 1632 O O . VAL A 1 222 ? -21.701 -10.735 -3.324 1.00 36.81 222 VAL A O 1
ATOM 1635 N N . ALA A 1 223 ? -21.419 -8.543 -2.832 1.00 31.44 223 ALA A N 1
ATOM 1636 C CA . ALA A 1 223 ? -22.573 -8.025 -3.568 1.00 31.44 223 ALA A CA 1
ATOM 1637 C C . ALA A 1 223 ? -22.304 -7.972 -5.078 1.00 31.44 223 ALA A C 1
ATOM 1639 O O . ALA A 1 223 ? -21.148 -7.673 -5.463 1.00 31.44 223 ALA A O 1
#

Sequence (223 aa):
RSAPAAAAPAATPPPSLPYVLDVAGGKGDVGIPLRMAGVPCGIVDPRVVDLRATKLMKNIAFHLSRPGTKTGDALRAKLPPEHHAEPPLPDVYPEWFTAATAGGEGESEALAAAKARCDLVVGMHPDQATEPIVDFALASGKPFAVVPCCVFPKENRHRRVAAATSDAESSSAEQGEKRARAEERTAEAPSPPPPRMVAVETHEQFVRYLAAKVPPSGAIEVA